Protein AF-A0A3C1BCY4-F1 (afdb_monomer_lite)

Foldseek 3Di:
DDPVVLVVLVVLCPPQLDFPAEDADVQVVLVVVDVVVDDVCNVVAKDKDQPFAKDKAADDQDDDPDDGPCVVCVDVRIDIWHTKMKIKHFFWKFAFLQGWIAHSSRHTYCQQGDDDDPVVVVVVCVVVSNQSPDSDAAEDPFEEEELRHVVCQDPVCVLQWRVLQLVNCVVVVVRQQAHEHEQNHDPVSVVCVVLSVQDPRRYDYGHGGHMYTYRMYMYIGTQGDVSHGDPSSVVVSCVSVVVVVVVVPPPDPPDD

pLDDT: mean 85.07, std 14.32, range [38.94, 98.69]

Sequence (256 aa):
MGLKSKVIYWLRQFPFIYPKKIISSCEDWITHVGSRKGKYYGQRGPWFKTVFPEGFLNNDAPKTLGVPNEKAFYNYRSYPTDKATLFYLQNSYLLGHKGLVLTTNHEVFQEFSHHFNIDSLKKFLIKKPFYIFTKNAKKVSGIGAVLISPESHNYYHWLNDVLPRIKLYEEVFDQIDHFCIASNVPAKFLAVLKDFGIPNEKIFLVRDNEKLHFDHLYAASLPGSEGRSPNWAVVFIRQKFIKRIRCFTTFKKVIL

Structure (mmCIF, N/CA/C/O backbone):
data_AF-A0A3C1BCY4-F1
#
_entry.id   AF-A0A3C1BCY4-F1
#
loop_
_atom_site.group_PDB
_atom_site.id
_atom_site.type_symbol
_atom_site.label_atom_id
_atom_site.label_alt_id
_atom_site.label_comp_id
_atom_site.label_asym_id
_atom_site.label_entity_id
_atom_site.label_seq_id
_atom_site.pdbx_PDB_ins_code
_atom_site.Cartn_x
_atom_site.Cartn_y
_atom_site.Cartn_z
_atom_site.occupancy
_atom_site.B_iso_or_equiv
_atom_site.auth_seq_id
_atom_site.auth_comp_id
_atom_site.auth_asym_id
_atom_site.auth_atom_id
_atom_site.pdbx_PDB_model_num
ATOM 1 N N . MET A 1 1 ? -21.762 -2.943 17.010 1.00 53.22 1 MET A N 1
ATOM 2 C CA . MET A 1 1 ? -21.208 -1.732 17.670 1.00 53.22 1 MET A CA 1
ATOM 3 C C . MET A 1 1 ? -22.250 -1.166 18.623 1.00 53.22 1 MET A C 1
ATOM 5 O O . MET A 1 1 ? -23.335 -0.832 18.160 1.00 53.22 1 MET A O 1
ATOM 9 N N . GLY A 1 2 ? -21.944 -1.073 19.922 1.00 65.00 2 GLY A N 1
ATOM 10 C CA . GLY A 1 2 ? -22.846 -0.488 20.927 1.00 65.00 2 GLY A CA 1
ATOM 11 C C . GLY A 1 2 ? -22.975 1.037 20.807 1.00 65.00 2 GLY A C 1
ATOM 12 O O . GLY A 1 2 ? -22.103 1.694 20.232 1.00 65.00 2 GLY A O 1
ATOM 13 N N . LEU A 1 3 ? -24.044 1.610 21.366 1.00 59.69 3 LEU A N 1
ATOM 14 C CA . LEU A 1 3 ? -24.403 3.031 21.237 1.00 59.69 3 LEU A CA 1
ATOM 15 C C . LEU A 1 3 ? -23.260 3.985 21.654 1.00 59.69 3 LEU A C 1
ATOM 17 O O . LEU A 1 3 ? -22.932 4.907 20.911 1.00 59.69 3 LEU A O 1
ATOM 21 N N . LYS A 1 4 ? -22.553 3.686 22.758 1.00 56.97 4 LYS A N 1
ATOM 22 C CA . LYS A 1 4 ? -21.359 4.439 23.205 1.00 56.97 4 LYS A CA 1
ATOM 23 C C . LYS A 1 4 ? -20.237 4.476 22.159 1.00 56.97 4 LYS A C 1
ATOM 25 O O . LYS A 1 4 ? -19.644 5.525 21.933 1.00 56.97 4 LYS A O 1
ATOM 30 N N . SER A 1 5 ? -19.963 3.355 21.485 1.00 58.97 5 SER A N 1
ATOM 31 C CA . SER A 1 5 ? -18.907 3.288 20.459 1.00 58.97 5 SER A CA 1
ATOM 32 C C . SER A 1 5 ? -19.243 4.121 19.220 1.00 58.97 5 SER A C 1
ATOM 34 O O . SER A 1 5 ? -18.352 4.729 18.630 1.00 58.97 5 SER A O 1
ATOM 36 N N . LYS A 1 6 ? -20.535 4.212 18.865 1.00 59.19 6 LYS A N 1
ATOM 37 C CA . LYS A 1 6 ? -21.007 5.073 17.776 1.00 59.19 6 LYS A CA 1
ATOM 38 C C . LYS A 1 6 ? -20.857 6.549 18.145 1.00 59.19 6 LYS A C 1
ATOM 40 O O . LYS A 1 6 ? -20.310 7.300 17.349 1.00 59.19 6 LYS A O 1
ATOM 45 N N . VAL A 1 7 ? -21.265 6.953 19.350 1.00 62.00 7 VAL A N 1
ATOM 46 C CA . VAL A 1 7 ? -21.151 8.350 19.810 1.00 62.00 7 VAL A CA 1
ATOM 47 C C . VAL A 1 7 ? -19.689 8.809 19.867 1.00 62.00 7 VAL A C 1
ATOM 49 O O . VAL A 1 7 ? -19.379 9.888 19.376 1.00 62.00 7 VAL A O 1
ATOM 52 N N . ILE A 1 8 ? -18.765 7.979 20.366 1.00 62.03 8 ILE A N 1
ATOM 53 C CA . ILE A 1 8 ? -17.326 8.310 20.381 1.00 62.03 8 ILE A CA 1
ATOM 54 C C . ILE A 1 8 ? -16.757 8.409 18.958 1.00 62.03 8 ILE A C 1
ATOM 56 O O . ILE A 1 8 ? -15.982 9.320 18.675 1.00 62.03 8 ILE A O 1
ATOM 60 N N . TYR A 1 9 ? -17.138 7.506 18.048 1.00 61.53 9 TYR A N 1
ATOM 61 C CA . TYR A 1 9 ? -16.740 7.590 16.637 1.00 61.53 9 TYR A CA 1
ATOM 62 C C . TYR A 1 9 ? -17.214 8.905 15.996 1.00 61.53 9 TYR A C 1
ATOM 64 O O . TYR A 1 9 ? -16.433 9.584 15.333 1.00 61.53 9 TYR A O 1
ATOM 72 N N . TRP A 1 10 ? -18.460 9.301 16.267 1.00 61.69 10 TRP A N 1
ATOM 73 C CA . TRP A 1 10 ? -19.047 10.558 15.805 1.00 61.69 10 TRP A CA 1
ATOM 74 C C . TRP A 1 10 ? -18.360 11.796 16.388 1.00 61.69 10 TRP A C 1
ATOM 76 O O . TRP A 1 10 ? -17.981 12.688 15.635 1.00 61.69 10 TRP A O 1
ATOM 86 N N . LEU A 1 11 ? -18.117 11.828 17.700 1.00 60.00 11 LEU A N 1
ATOM 87 C CA . LEU A 1 11 ? -17.401 12.926 18.360 1.00 60.00 11 LEU A CA 1
ATOM 88 C C . LEU A 1 11 ? -15.940 13.038 17.902 1.00 60.00 11 LEU A C 1
ATOM 90 O O . LEU A 1 11 ? -15.376 14.120 17.920 1.00 60.00 11 LEU A O 1
ATOM 94 N N . ARG A 1 12 ? -15.310 11.950 17.444 1.00 59.00 12 ARG A N 1
ATOM 95 C CA . ARG A 1 12 ? -13.967 12.003 16.833 1.00 59.00 12 ARG A CA 1
ATOM 96 C C . ARG A 1 12 ? -13.970 12.521 15.393 1.00 59.00 12 ARG A C 1
ATOM 98 O O . ARG A 1 12 ? -12.914 12.890 14.886 1.00 59.00 12 ARG A O 1
ATOM 105 N N . GLN A 1 13 ? -15.115 12.486 14.714 1.00 57.66 13 GLN A N 1
ATOM 106 C CA . GLN A 1 13 ? -15.308 13.028 13.363 1.00 57.66 13 GLN A CA 1
ATOM 107 C C . GLN A 1 13 ? -15.731 14.512 13.391 1.00 57.66 13 GLN A C 1
ATOM 109 O O . GLN A 1 13 ? -15.699 15.168 12.359 1.00 57.66 13 GLN A O 1
ATOM 114 N N . PHE A 1 14 ? -16.123 15.060 14.548 1.00 50.56 14 PHE A N 1
ATOM 115 C CA . PHE A 1 14 ? -16.642 16.425 14.686 1.00 50.56 14 PHE A CA 1
ATOM 116 C C . PHE A 1 14 ? -15.782 17.227 15.681 1.00 50.56 14 PHE A C 1
ATOM 118 O O . PHE A 1 14 ? -15.529 16.727 16.773 1.00 50.56 14 PHE A O 1
ATOM 125 N N . PRO A 1 15 ? -15.295 18.439 15.353 1.00 52.22 15 PRO A N 1
ATOM 126 C CA . PRO A 1 15 ? -15.567 19.244 14.157 1.00 52.22 15 PRO A CA 1
ATOM 127 C C . PRO A 1 15 ? -14.664 18.901 12.952 1.00 52.22 15 PRO A C 1
ATOM 129 O O . PRO A 1 15 ? -14.529 19.693 12.021 1.00 52.22 15 PRO A O 1
ATOM 132 N N . PHE A 1 16 ? -14.001 17.744 12.962 1.00 56.03 16 PHE A N 1
ATOM 133 C CA . PHE A 1 16 ? -12.939 17.405 12.015 1.00 56.03 16 PHE A CA 1
ATOM 134 C C . PHE A 1 16 ? -13.485 16.899 10.676 1.00 56.03 16 PHE A C 1
ATOM 136 O O . PHE A 1 16 ? -13.419 15.716 10.354 1.00 56.03 16 PHE A O 1
ATOM 143 N N . ILE A 1 17 ? -13.989 17.838 9.873 1.00 65.62 17 ILE A N 1
ATOM 144 C CA . ILE A 1 17 ? -14.215 17.630 8.440 1.00 65.62 17 ILE A CA 1
ATOM 145 C C . ILE A 1 17 ? -12.886 17.189 7.785 1.00 65.62 17 ILE A C 1
ATOM 147 O O . ILE A 1 17 ? -12.856 16.268 6.982 1.00 65.62 17 ILE A O 1
ATOM 151 N N . TYR A 1 18 ? -11.764 17.770 8.216 1.00 72.06 18 TYR A N 1
ATOM 152 C CA . TYR A 1 18 ? -10.412 17.451 7.754 1.00 72.06 18 TYR A CA 1
ATOM 153 C C . TYR A 1 18 ? -9.754 16.292 8.516 1.00 72.06 18 TYR A C 1
ATOM 155 O O . TYR A 1 18 ? -10.112 16.031 9.668 1.00 72.06 18 TYR A O 1
ATOM 163 N N . PRO A 1 19 ? -8.738 15.621 7.929 1.00 79.75 19 PRO A N 1
ATOM 164 C CA . PRO A 1 19 ? -7.920 14.676 8.686 1.00 79.75 19 PRO A CA 1
ATOM 165 C C . PRO A 1 19 ? -7.307 15.374 9.897 1.00 79.75 19 PRO A C 1
ATOM 167 O O . PRO A 1 19 ? -6.834 16.506 9.800 1.00 79.75 19 PRO A O 1
ATOM 170 N N . LYS A 1 20 ? -7.242 14.673 11.030 1.00 84.38 20 LYS A N 1
ATOM 171 C CA . LYS A 1 20 ? -6.599 15.204 12.239 1.00 84.38 20 LYS A CA 1
ATOM 172 C C . LYS A 1 20 ? -5.123 15.527 11.988 1.00 84.38 20 LYS A C 1
ATOM 174 O O . LYS A 1 20 ? -4.593 16.501 12.515 1.00 84.38 20 LYS A O 1
ATOM 179 N N . LYS A 1 21 ? -4.456 14.674 11.209 1.00 88.19 21 LYS A N 1
ATOM 180 C CA . LYS A 1 21 ? -3.053 14.803 10.811 1.00 88.19 21 LYS A CA 1
ATOM 181 C C . LYS A 1 21 ? -2.796 13.967 9.558 1.00 88.19 21 LYS A C 1
ATOM 183 O O . LYS A 1 21 ? -3.424 12.927 9.373 1.00 88.19 21 LYS A O 1
ATOM 188 N N . ILE A 1 22 ? -1.847 14.397 8.732 1.00 89.12 22 ILE A N 1
ATOM 189 C CA . ILE A 1 22 ? -1.255 13.555 7.687 1.00 89.12 22 ILE A CA 1
ATOM 190 C C . ILE A 1 22 ? 0.060 12.991 8.225 1.00 89.12 22 ILE A C 1
ATOM 192 O O . ILE A 1 22 ? 0.909 13.736 8.719 1.00 89.12 22 ILE A O 1
ATOM 196 N N . ILE A 1 23 ? 0.190 11.672 8.172 1.00 91.75 23 ILE A N 1
ATOM 197 C CA . ILE A 1 23 ? 1.370 10.917 8.576 1.00 91.75 23 ILE A CA 1
ATOM 198 C C . ILE A 1 23 ? 2.211 10.688 7.319 1.00 91.75 23 ILE A C 1
ATOM 200 O O . ILE A 1 23 ? 1.757 10.031 6.382 1.00 91.75 23 ILE A O 1
ATOM 204 N N . SER A 1 24 ? 3.416 11.256 7.302 1.00 88.94 24 SER A N 1
ATOM 205 C CA . SER A 1 24 ? 4.350 11.171 6.174 1.00 88.94 24 SER A CA 1
ATOM 206 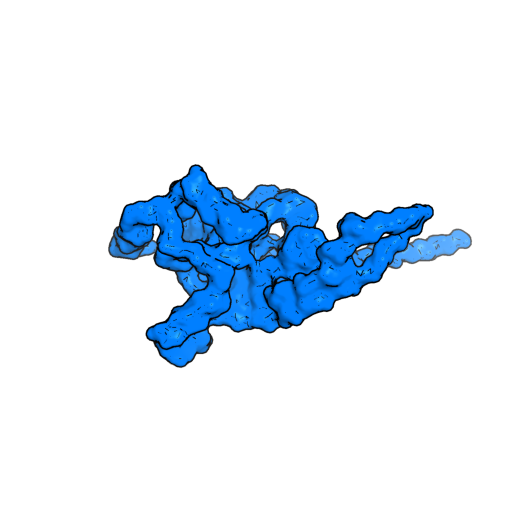C C . SER A 1 24 ? 5.106 9.845 6.115 1.00 88.94 24 SER A C 1
ATOM 208 O O . SER A 1 24 ? 5.381 9.373 5.023 1.00 88.94 24 SER A O 1
ATOM 210 N N . SER A 1 25 ? 5.418 9.261 7.274 1.00 92.19 25 SER A N 1
ATOM 211 C CA . SER A 1 25 ? 6.142 7.995 7.419 1.00 92.19 25 SER A CA 1
ATOM 212 C C . SER A 1 25 ? 5.357 7.093 8.361 1.00 92.19 25 SER A C 1
ATOM 214 O O . SER A 1 25 ? 5.116 7.450 9.523 1.00 92.19 25 SER A O 1
ATOM 216 N N . CYS A 1 26 ? 4.903 5.943 7.860 1.00 94.81 26 CYS A N 1
ATOM 217 C CA . CYS A 1 26 ? 4.207 4.985 8.715 1.00 94.81 26 CYS A CA 1
ATOM 218 C C . CYS A 1 26 ? 5.164 4.385 9.753 1.00 94.81 26 CYS A C 1
ATOM 220 O O . CYS A 1 26 ? 4.773 4.145 10.895 1.00 94.81 26 CYS A O 1
ATOM 222 N N . GLU A 1 27 ? 6.422 4.190 9.375 1.00 94.81 27 GLU A N 1
ATOM 223 C CA . GLU A 1 27 ? 7.490 3.695 10.240 1.00 94.81 27 GLU A CA 1
ATOM 224 C C . GLU A 1 27 ? 7.737 4.608 11.448 1.00 94.81 27 GLU A C 1
ATOM 226 O O . GLU A 1 27 ? 7.750 4.136 12.591 1.00 94.81 27 GLU A O 1
ATOM 231 N N . ASP A 1 28 ? 7.827 5.922 11.223 1.00 94.62 28 ASP A N 1
ATOM 232 C CA . ASP A 1 28 ? 8.014 6.903 12.298 1.00 94.62 28 ASP A CA 1
ATOM 233 C C . ASP A 1 28 ? 6.812 6.902 13.243 1.00 94.62 28 ASP A C 1
ATOM 235 O O . ASP A 1 28 ? 6.957 6.984 14.465 1.00 94.62 28 ASP A O 1
ATOM 239 N N . TRP A 1 29 ? 5.601 6.778 12.687 1.00 94.94 29 TRP A N 1
ATOM 240 C CA . TRP A 1 29 ? 4.383 6.687 13.484 1.00 94.94 29 TRP A CA 1
ATOM 241 C C . TRP A 1 29 ? 4.364 5.422 14.346 1.00 94.94 29 TRP A C 1
ATOM 243 O O . TRP A 1 29 ? 4.064 5.516 15.537 1.00 94.94 29 TRP A O 1
ATOM 253 N N . ILE A 1 30 ? 4.726 4.260 13.792 1.00 94.81 30 ILE A N 1
ATOM 254 C CA . ILE A 1 30 ? 4.808 3.001 14.549 1.00 94.81 30 ILE A CA 1
ATOM 255 C C . ILE A 1 30 ? 5.834 3.133 15.678 1.00 94.81 30 ILE A C 1
ATOM 257 O O . ILE A 1 30 ? 5.518 2.832 16.832 1.00 94.81 30 ILE A O 1
ATOM 261 N N . THR A 1 31 ? 7.022 3.655 15.372 1.00 92.81 31 THR A N 1
ATOM 262 C CA . THR A 1 31 ? 8.106 3.863 16.343 1.00 92.81 31 THR A CA 1
ATOM 263 C C . THR A 1 31 ? 7.674 4.796 17.477 1.00 92.81 31 THR A C 1
ATOM 265 O O . THR A 1 31 ? 7.854 4.482 18.656 1.00 92.81 31 THR A O 1
ATOM 268 N N . HIS A 1 32 ? 7.018 5.913 17.145 1.00 91.12 32 HIS A N 1
ATOM 269 C CA . HIS A 1 32 ? 6.519 6.889 18.119 1.00 91.12 32 HIS A CA 1
ATOM 270 C C . HIS A 1 32 ? 5.377 6.353 18.991 1.00 91.12 32 HIS A C 1
ATOM 272 O O . HIS A 1 32 ? 5.290 6.652 20.183 1.00 91.12 32 HIS A O 1
ATOM 278 N N . VAL A 1 33 ? 4.470 5.555 18.424 1.00 88.12 33 VAL A N 1
ATOM 279 C CA . VAL A 1 33 ? 3.403 4.916 19.208 1.00 88.12 33 VAL A CA 1
ATOM 280 C C . VAL A 1 33 ? 3.983 3.833 20.122 1.00 88.12 33 VAL A C 1
ATOM 282 O O . VAL A 1 33 ? 3.559 3.725 21.276 1.00 88.12 33 VAL A O 1
ATOM 285 N N . GLY A 1 34 ? 4.959 3.064 19.634 1.00 86.69 34 GLY A N 1
ATOM 286 C CA . GLY A 1 34 ? 5.670 2.044 20.403 1.00 86.69 34 GLY A CA 1
ATOM 287 C C . GLY A 1 34 ? 6.408 2.626 21.608 1.00 86.69 34 GLY A C 1
ATOM 288 O O . GLY A 1 34 ? 6.236 2.131 22.723 1.00 86.69 34 GLY A O 1
ATOM 289 N N . SER A 1 35 ? 7.145 3.726 21.421 1.00 86.38 35 SER A N 1
ATOM 290 C CA . SER A 1 35 ? 7.889 4.383 22.506 1.00 86.38 35 SER A CA 1
ATOM 291 C C . SER A 1 35 ? 6.977 4.899 23.626 1.00 86.38 35 SER A C 1
ATOM 293 O O . SER A 1 35 ? 7.328 4.804 24.800 1.00 86.38 35 SER A O 1
ATOM 295 N N . ARG A 1 36 ? 5.765 5.365 23.293 1.00 85.19 36 ARG A N 1
ATOM 296 C CA . ARG A 1 36 ? 4.780 5.854 24.275 1.00 85.19 36 ARG A CA 1
ATOM 297 C C . ARG A 1 36 ? 4.074 4.761 25.070 1.00 85.19 36 ARG A C 1
ATOM 299 O O . ARG A 1 36 ? 3.637 5.021 26.186 1.00 85.19 36 ARG A O 1
ATOM 306 N N . LYS A 1 37 ? 3.886 3.574 24.489 1.00 83.81 37 LYS A N 1
ATOM 307 C CA . LYS A 1 37 ? 3.095 2.484 25.092 1.00 83.81 37 LYS A CA 1
ATOM 308 C C . LYS A 1 37 ? 3.943 1.371 25.714 1.00 83.81 37 LYS A C 1
ATOM 310 O O . LYS A 1 37 ? 3.391 0.438 26.294 1.00 83.81 37 LYS A O 1
ATOM 315 N N . GLY A 1 38 ? 5.267 1.485 25.626 1.00 79.25 38 GLY A N 1
ATOM 316 C CA . GLY A 1 38 ? 6.219 0.581 26.261 1.00 79.25 38 GLY A CA 1
ATOM 317 C C . GLY A 1 38 ? 6.555 -0.667 25.437 1.00 79.25 38 GLY A C 1
ATOM 318 O O . GLY A 1 38 ? 5.927 -0.986 24.427 1.00 79.25 38 GLY A O 1
ATOM 319 N N . LYS A 1 39 ? 7.572 -1.401 25.905 1.00 70.56 39 LYS A N 1
ATOM 320 C CA . LYS A 1 39 ? 8.243 -2.500 25.184 1.00 70.56 39 LYS A CA 1
ATOM 321 C C . LYS A 1 39 ? 7.297 -3.603 24.686 1.00 70.56 39 LYS A C 1
ATOM 323 O O . LYS A 1 39 ? 7.442 -4.072 23.562 1.00 70.56 39 LYS A O 1
ATOM 328 N N . TYR A 1 40 ? 6.306 -3.989 25.491 1.00 71.56 40 TYR A N 1
ATOM 329 C CA . TYR A 1 40 ? 5.361 -5.059 25.140 1.00 71.56 40 TYR A CA 1
ATOM 330 C C . TYR A 1 40 ? 4.357 -4.653 24.059 1.00 71.56 40 TYR A C 1
ATOM 3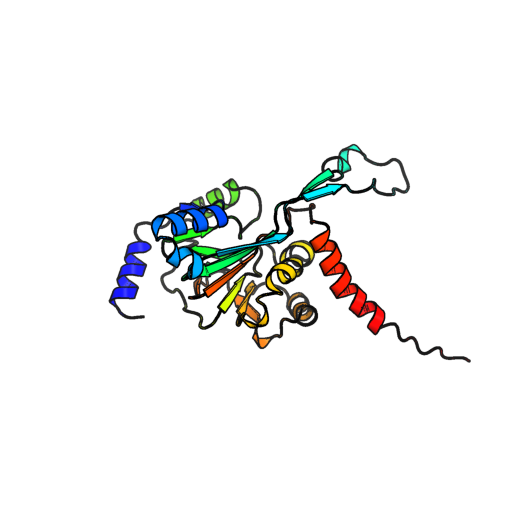32 O O . TYR A 1 40 ? 3.910 -5.499 23.284 1.00 71.56 40 TYR A O 1
ATOM 340 N N . TYR A 1 41 ? 4.031 -3.361 23.962 1.00 76.50 41 TYR A N 1
ATOM 341 C CA . TYR A 1 41 ? 3.193 -2.863 22.877 1.00 76.50 41 TYR A CA 1
ATOM 342 C C . TYR A 1 41 ? 3.928 -2.937 21.535 1.00 76.50 41 TYR A C 1
ATOM 344 O O . TYR A 1 41 ? 3.301 -3.242 20.531 1.00 76.50 41 TYR A O 1
ATOM 352 N N . GLY A 1 42 ? 5.251 -2.748 21.509 1.00 68.12 42 GLY A N 1
ATOM 353 C CA . GLY A 1 42 ? 6.048 -2.904 20.286 1.00 68.12 42 GLY A CA 1
ATOM 354 C C . GLY A 1 42 ? 6.067 -4.333 19.727 1.00 68.12 42 GLY A C 1
ATOM 355 O O . GLY A 1 42 ? 6.218 -4.510 18.527 1.00 68.12 42 GLY A O 1
ATOM 356 N N . GLN A 1 43 ? 5.874 -5.353 20.572 1.00 73.44 43 GLN A N 1
ATOM 357 C CA . GLN A 1 43 ? 5.876 -6.759 20.139 1.00 73.44 43 GLN A CA 1
ATOM 358 C C . GLN A 1 43 ? 4.517 -7.249 19.627 1.00 73.44 43 GLN A C 1
ATOM 360 O O . GLN A 1 43 ? 4.460 -8.165 18.815 1.00 73.44 43 GLN A O 1
ATOM 365 N N . ARG A 1 44 ? 3.417 -6.684 20.139 1.00 83.75 44 ARG A N 1
ATOM 366 C CA . ARG A 1 44 ? 2.044 -7.120 19.811 1.00 83.75 44 ARG A CA 1
ATOM 367 C C . ARG A 1 44 ? 1.249 -6.095 19.014 1.00 83.75 44 ARG A C 1
ATOM 369 O O . ARG A 1 44 ? 0.145 -6.400 18.573 1.00 83.75 44 ARG A O 1
ATOM 376 N N . GLY A 1 45 ? 1.752 -4.872 18.923 1.00 90.19 45 GLY A N 1
ATOM 377 C CA . GLY A 1 45 ? 1.108 -3.750 18.267 1.00 90.19 45 GLY A CA 1
ATOM 378 C C . GLY A 1 45 ? 1.414 -3.693 16.772 1.00 90.19 45 GLY A C 1
ATOM 379 O O . GLY A 1 45 ? 1.831 -4.685 16.173 1.00 90.19 45 GLY A O 1
ATOM 380 N N . PRO A 1 46 ? 1.205 -2.519 16.160 1.00 95.06 46 PRO A N 1
ATOM 381 C CA . PRO A 1 46 ? 1.672 -2.252 14.812 1.00 95.06 46 PRO A CA 1
ATOM 382 C C . PRO A 1 46 ? 3.181 -2.479 14.688 1.00 95.06 46 PRO A C 1
ATOM 384 O O . PRO A 1 46 ? 3.935 -2.126 15.595 1.00 95.06 46 PRO A O 1
ATOM 387 N N . TRP A 1 47 ? 3.614 -3.025 13.559 1.00 95.69 47 TRP A N 1
ATOM 388 C CA . TRP A 1 47 ? 5.022 -3.261 13.249 1.00 95.69 47 TRP A CA 1
ATOM 389 C C . TRP A 1 47 ? 5.274 -3.052 11.758 1.00 95.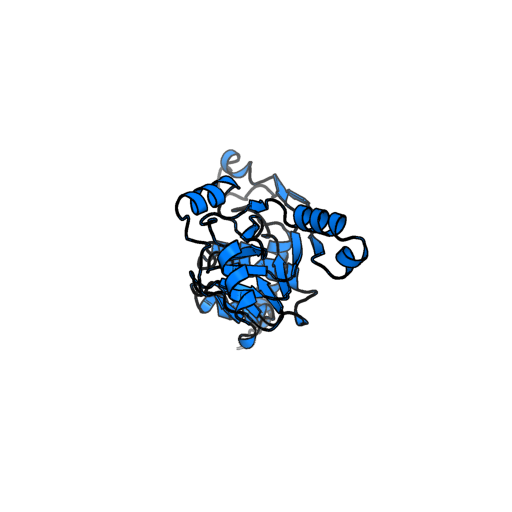69 47 TRP A C 1
ATOM 391 O O . TRP A 1 47 ? 4.341 -2.988 10.957 1.00 95.69 47 TRP A O 1
ATOM 401 N N . PHE A 1 48 ? 6.541 -2.927 11.385 1.00 96.50 48 PHE A N 1
ATOM 402 C CA . PHE A 1 48 ? 6.964 -2.859 9.993 1.00 96.50 48 PHE A CA 1
ATOM 403 C C . PHE A 1 48 ? 8.177 -3.763 9.772 1.00 96.50 48 PHE A C 1
ATOM 405 O O . PHE A 1 48 ? 8.938 -4.035 10.701 1.00 96.50 48 PHE A O 1
ATOM 412 N N . LYS A 1 49 ? 8.334 -4.253 8.545 1.00 96.56 49 LYS A N 1
ATOM 413 C CA . LYS A 1 49 ? 9.472 -5.055 8.108 1.00 96.56 49 LYS A CA 1
ATOM 414 C C . LYS A 1 49 ? 9.920 -4.577 6.737 1.00 96.56 49 LYS A C 1
ATOM 416 O O . LYS A 1 49 ? 9.164 -4.656 5.770 1.00 96.56 49 LYS A O 1
ATOM 421 N N . THR A 1 50 ? 11.165 -4.129 6.651 1.00 97.00 50 THR A N 1
ATOM 422 C CA . THR A 1 50 ? 11.819 -3.871 5.369 1.00 97.00 50 THR A CA 1
ATOM 423 C C . THR A 1 50 ? 12.040 -5.203 4.657 1.00 97.00 50 THR A C 1
ATOM 425 O O . THR A 1 50 ? 12.758 -6.066 5.159 1.00 97.00 50 THR A O 1
ATOM 428 N N . VAL A 1 51 ? 11.394 -5.383 3.507 1.00 97.06 51 VAL A N 1
ATOM 429 C CA . VAL A 1 51 ? 11.513 -6.585 2.667 1.00 97.06 51 VAL A CA 1
ATOM 430 C C . VAL A 1 51 ? 12.659 -6.417 1.677 1.00 97.06 51 VAL A C 1
ATOM 432 O O . VAL A 1 51 ? 13.453 -7.335 1.486 1.00 97.06 51 VAL A O 1
ATOM 435 N N . PHE A 1 52 ? 12.774 -5.226 1.085 1.00 96.25 52 PHE A N 1
ATOM 436 C CA . PHE A 1 52 ? 13.918 -4.840 0.265 1.00 96.25 52 PHE A CA 1
ATOM 437 C C . PHE A 1 52 ? 14.509 -3.539 0.812 1.00 96.25 52 PHE A C 1
ATOM 439 O O . PHE A 1 52 ? 13.747 -2.598 1.052 1.00 96.25 52 PHE A O 1
ATOM 446 N N . PRO A 1 53 ? 15.832 -3.472 1.037 1.00 94.94 53 PRO A N 1
ATOM 447 C CA . PRO A 1 53 ? 16.470 -2.248 1.497 1.00 94.94 53 PRO A CA 1
ATOM 448 C C . PRO A 1 53 ? 16.399 -1.161 0.422 1.00 94.94 53 PRO A C 1
ATOM 450 O O . PRO A 1 53 ? 16.095 -1.432 -0.744 1.00 94.94 53 PRO A O 1
ATOM 453 N N . GLU A 1 54 ? 16.705 0.069 0.826 1.00 92.94 54 GLU A N 1
ATOM 454 C CA . GLU A 1 54 ? 17.014 1.126 -0.130 1.00 92.94 54 GLU A CA 1
ATOM 455 C C . GLU A 1 54 ? 18.174 0.703 -1.038 1.00 92.94 54 GLU A C 1
ATOM 457 O O . GLU A 1 54 ? 19.006 -0.142 -0.691 1.00 92.94 54 GLU A O 1
ATOM 462 N N . GLY A 1 55 ? 18.211 1.275 -2.230 1.00 90.81 55 GLY A N 1
ATOM 463 C CA . GLY A 1 55 ? 19.180 0.883 -3.233 1.00 90.81 55 GLY A CA 1
ATOM 464 C C . GLY A 1 55 ? 19.453 1.986 -4.229 1.00 90.81 55 GLY A C 1
ATOM 465 O O . GLY A 1 55 ? 18.951 3.105 -4.132 1.00 90.81 55 GLY A O 1
ATOM 466 N N . PHE A 1 56 ? 20.261 1.640 -5.217 1.00 91.31 56 PHE A N 1
ATOM 467 C CA . PHE A 1 56 ? 20.583 2.521 -6.318 1.00 91.31 56 PHE A CA 1
ATOM 468 C C . PHE A 1 56 ? 20.513 1.719 -7.604 1.00 91.31 56 PHE A C 1
ATOM 470 O O . PHE A 1 56 ? 21.101 0.640 -7.708 1.00 91.31 56 PHE A O 1
ATOM 477 N N . LEU A 1 57 ? 19.760 2.229 -8.569 1.00 89.44 57 LEU A N 1
ATOM 478 C CA . LEU A 1 57 ? 19.584 1.575 -9.850 1.00 89.44 57 LEU A CA 1
ATOM 479 C C . LEU A 1 57 ? 20.378 2.328 -10.904 1.00 89.44 57 LEU A C 1
ATOM 481 O O . LEU A 1 57 ? 20.271 3.549 -10.998 1.00 89.44 57 LEU A O 1
ATOM 485 N N . ASN A 1 58 ? 21.161 1.584 -11.684 1.00 90.31 58 ASN A N 1
ATOM 486 C CA . ASN A 1 58 ? 21.899 2.107 -12.821 1.00 90.31 58 ASN A CA 1
ATOM 487 C C . ASN A 1 58 ? 21.496 1.350 -14.092 1.00 90.31 58 ASN A C 1
ATOM 489 O O . ASN A 1 58 ? 21.771 0.159 -14.220 1.00 90.31 58 ASN A O 1
ATOM 493 N N . ASN A 1 59 ? 20.811 2.037 -14.998 1.00 86.19 59 ASN A N 1
ATOM 494 C CA . ASN A 1 59 ? 20.392 1.534 -16.294 1.00 86.19 59 ASN A CA 1
ATOM 495 C C . ASN A 1 59 ? 21.456 1.824 -17.351 1.00 86.19 59 ASN A C 1
ATOM 497 O O . ASN A 1 59 ? 21.978 2.939 -17.440 1.00 86.19 59 ASN A O 1
ATOM 501 N N . ASP A 1 60 ? 21.681 0.844 -18.223 1.00 84.81 60 ASP A N 1
ATOM 502 C CA . ASP A 1 60 ? 22.471 1.042 -19.431 1.00 84.81 60 ASP A CA 1
ATOM 503 C C . ASP A 1 60 ? 21.847 2.111 -20.339 1.00 84.81 60 ASP A C 1
ATOM 505 O O . ASP A 1 60 ? 20.641 2.386 -20.321 1.00 84.81 60 ASP A O 1
ATOM 509 N N . ALA A 1 61 ? 22.682 2.701 -21.194 1.00 82.31 61 ALA A N 1
ATOM 510 C CA . ALA A 1 61 ? 22.205 3.555 -22.268 1.00 82.31 61 ALA A CA 1
ATOM 511 C C . ALA A 1 61 ? 21.186 2.806 -23.151 1.00 82.31 61 ALA A C 1
ATOM 513 O O . ALA A 1 61 ? 21.428 1.649 -23.512 1.00 82.31 61 ALA A O 1
ATOM 514 N N . PRO A 1 62 ? 20.069 3.449 -23.551 1.00 82.12 62 PRO A N 1
ATOM 515 C CA . PRO A 1 62 ? 19.146 2.823 -24.484 1.00 82.12 62 PRO A CA 1
ATOM 516 C C . PRO A 1 62 ? 19.868 2.535 -25.801 1.00 82.12 62 PRO A C 1
ATOM 518 O O . PRO A 1 62 ? 20.584 3.386 -26.330 1.00 82.12 62 PRO A O 1
ATOM 521 N N . LYS A 1 63 ? 19.660 1.337 -26.348 1.00 84.69 63 LYS A N 1
ATOM 522 C CA . LYS A 1 63 ? 20.145 0.986 -27.686 1.00 84.69 63 LYS A CA 1
ATOM 523 C C . LYS A 1 63 ? 19.229 1.647 -28.715 1.00 84.69 63 LYS A C 1
ATOM 525 O O . LYS A 1 63 ? 18.086 1.225 -28.876 1.00 84.69 63 LYS A O 1
ATOM 530 N N . THR A 1 64 ? 19.701 2.702 -29.372 1.00 83.94 64 THR A N 1
ATOM 531 C CA . THR A 1 64 ? 18.930 3.473 -30.357 1.00 83.94 64 THR A CA 1
ATOM 532 C C . THR A 1 64 ? 19.411 3.187 -31.777 1.00 83.94 64 THR A C 1
ATOM 534 O O . THR A 1 64 ? 20.597 2.974 -32.003 1.00 83.94 64 THR A O 1
ATOM 537 N N . LEU A 1 65 ? 18.493 3.212 -32.752 1.00 84.00 65 LEU A N 1
ATOM 538 C CA . LEU A 1 65 ? 18.828 3.110 -34.184 1.00 84.00 65 LEU A CA 1
ATOM 539 C C . LEU A 1 65 ? 19.466 4.400 -34.748 1.00 84.00 65 LEU A C 1
ATOM 541 O O . LEU A 1 65 ? 19.902 4.415 -35.892 1.00 84.00 65 LEU A O 1
ATOM 545 N N . GLY A 1 66 ? 19.519 5.477 -33.957 1.00 83.31 66 GLY A N 1
ATOM 546 C CA . GLY A 1 66 ? 20.115 6.767 -34.316 1.00 83.31 66 GLY A CA 1
ATOM 547 C C . GLY A 1 66 ? 20.851 7.404 -33.135 1.00 83.31 66 GLY A C 1
ATOM 548 O O . GLY A 1 66 ? 21.164 6.717 -32.161 1.00 83.31 66 GLY A O 1
ATOM 549 N N . VAL A 1 67 ? 21.103 8.716 -33.203 1.00 80.38 67 VAL A N 1
ATOM 550 C CA . VAL A 1 67 ? 21.811 9.453 -32.142 1.00 80.38 67 VAL A CA 1
ATOM 551 C C . VAL A 1 67 ? 21.012 9.387 -30.829 1.00 80.38 67 VAL A C 1
ATOM 553 O O . VAL A 1 67 ? 19.856 9.822 -30.804 1.00 80.38 67 VAL A O 1
ATOM 556 N N . PRO A 1 68 ? 21.587 8.855 -29.735 1.00 80.06 68 PRO A N 1
ATOM 557 C CA . PRO A 1 68 ? 20.902 8.798 -28.450 1.00 80.06 68 PRO A CA 1
ATOM 558 C C . PRO A 1 68 ? 20.550 10.200 -27.937 1.00 80.06 68 PRO A C 1
ATOM 560 O O . PRO A 1 68 ? 21.409 11.077 -27.848 1.00 80.06 68 PRO A O 1
ATOM 563 N N . ASN A 1 69 ? 19.297 10.413 -27.526 1.00 83.31 69 ASN A N 1
ATOM 564 C CA . ASN A 1 69 ? 18.909 11.629 -26.807 1.00 83.31 69 ASN A CA 1
ATOM 565 C C . ASN A 1 69 ? 19.329 11.518 -25.334 1.00 83.31 69 ASN A C 1
ATOM 567 O O . ASN A 1 69 ? 18.509 11.255 -24.457 1.00 83.31 69 ASN A O 1
ATOM 571 N N . GLU A 1 70 ? 20.622 11.689 -25.059 1.00 79.69 70 GLU A N 1
ATOM 572 C CA . GLU A 1 70 ? 21.178 11.504 -23.713 1.00 79.69 70 GLU A CA 1
ATOM 573 C C . GLU A 1 70 ? 20.495 12.379 -22.659 1.00 79.69 70 GLU A C 1
ATOM 575 O O . GLU A 1 70 ? 20.235 11.921 -21.545 1.00 79.69 70 GLU A O 1
ATOM 580 N N . LYS A 1 71 ? 20.123 13.609 -23.032 1.00 82.44 71 LYS A N 1
ATOM 581 C CA . LYS A 1 71 ? 19.438 14.557 -22.144 1.00 82.44 71 LYS A CA 1
ATOM 582 C C . LYS A 1 71 ? 18.080 14.035 -21.676 1.00 82.44 71 LYS A C 1
ATOM 584 O O . LYS A 1 71 ? 17.741 14.214 -20.511 1.00 82.44 71 LYS A O 1
ATOM 589 N N . ALA A 1 72 ? 17.322 13.366 -22.548 1.00 79.94 72 ALA A N 1
ATOM 590 C CA . ALA A 1 72 ? 16.013 12.817 -22.189 1.00 79.94 72 ALA A CA 1
ATOM 591 C C . ALA A 1 72 ? 16.103 11.661 -21.178 1.00 79.94 72 ALA A C 1
ATOM 593 O O . ALA A 1 72 ? 15.181 11.469 -20.387 1.00 79.94 72 ALA A O 1
ATOM 594 N N . PHE A 1 73 ? 17.210 10.911 -21.174 1.00 79.12 73 PHE A N 1
ATOM 595 C CA . PHE A 1 73 ? 17.376 9.725 -20.326 1.00 79.12 73 PHE A CA 1
ATOM 596 C C . PHE A 1 73 ? 18.284 9.943 -19.116 1.00 79.12 73 PHE A C 1
ATOM 598 O O . PHE A 1 73 ? 18.336 9.074 -18.249 1.00 79.12 73 PHE A O 1
ATOM 605 N N . TYR A 1 74 ? 18.965 11.088 -19.015 1.00 80.88 74 TYR A N 1
ATOM 606 C CA . TYR A 1 74 ? 19.937 11.362 -17.954 1.00 80.88 74 TYR A CA 1
ATOM 607 C C . TYR A 1 74 ? 19.367 11.100 -16.548 1.00 80.88 74 TYR A C 1
ATOM 609 O O . TYR A 1 74 ? 19.925 10.319 -15.783 1.00 80.88 74 TYR A O 1
ATOM 617 N N . ASN A 1 75 ? 18.176 11.636 -16.260 1.00 79.44 75 ASN A N 1
ATOM 618 C CA . ASN A 1 75 ? 17.498 11.494 -14.961 1.00 79.44 75 ASN A CA 1
ATOM 619 C C . ASN A 1 75 ? 16.874 10.106 -14.702 1.00 79.44 75 ASN A C 1
ATOM 621 O O . ASN A 1 75 ? 16.282 9.892 -13.640 1.00 79.44 75 ASN A O 1
ATOM 625 N N . TYR A 1 76 ? 16.959 9.191 -15.672 1.00 81.12 76 TYR A N 1
ATOM 626 C CA . TYR A 1 76 ? 16.438 7.820 -15.602 1.00 81.12 76 TYR A CA 1
ATOM 627 C C . TYR A 1 76 ? 17.543 6.762 -15.715 1.00 81.12 76 TYR A C 1
ATOM 629 O O . TYR A 1 76 ? 17.271 5.572 -15.547 1.00 81.12 76 TYR A O 1
ATOM 637 N N . ARG A 1 77 ? 18.789 7.179 -15.980 1.00 83.81 77 ARG A N 1
ATOM 638 C CA . ARG A 1 77 ? 19.944 6.280 -15.986 1.00 83.81 77 ARG A CA 1
ATOM 639 C C . ARG A 1 77 ? 20.311 5.858 -14.580 1.00 83.81 77 ARG A C 1
ATOM 641 O O . ARG A 1 77 ? 20.487 4.675 -14.348 1.00 83.81 77 ARG A O 1
ATOM 648 N N . SER A 1 78 ? 20.370 6.797 -13.646 1.00 87.88 78 SER A N 1
ATOM 649 C CA . SER A 1 78 ? 20.854 6.504 -12.302 1.00 87.88 78 SER A CA 1
ATOM 650 C C . SER A 1 78 ? 19.975 7.192 -11.266 1.00 87.88 78 SER A C 1
ATOM 652 O O . SER A 1 78 ? 19.867 8.418 -11.260 1.00 87.88 78 SER A O 1
ATOM 654 N N . TYR A 1 79 ? 19.301 6.412 -10.423 1.00 89.12 79 TYR A N 1
ATOM 655 C CA . TYR A 1 79 ? 18.399 6.944 -9.401 1.00 89.12 79 TYR A CA 1
ATOM 656 C C . TYR A 1 79 ? 18.364 6.057 -8.149 1.00 89.12 79 TYR A C 1
ATOM 658 O O . TYR A 1 79 ? 18.489 4.832 -8.255 1.00 89.12 79 TYR A O 1
ATOM 666 N N . PRO A 1 80 ? 18.181 6.656 -6.956 1.00 90.81 80 PRO A N 1
ATOM 667 C CA . PRO A 1 80 ? 17.946 5.893 -5.742 1.00 90.81 80 PRO A CA 1
ATOM 668 C C . PRO A 1 80 ? 16.573 5.217 -5.798 1.00 90.81 80 PRO A C 1
ATOM 670 O O . PRO A 1 80 ? 15.618 5.755 -6.363 1.00 90.81 80 PRO A O 1
ATOM 673 N N . THR A 1 81 ? 16.477 4.039 -5.198 1.00 90.31 81 THR A N 1
ATOM 674 C CA . THR A 1 81 ? 15.217 3.329 -4.980 1.00 90.31 81 THR A CA 1
ATOM 675 C C . THR A 1 81 ? 14.927 3.292 -3.492 1.00 90.31 81 THR A C 1
ATOM 677 O O . THR A 1 81 ? 15.791 2.877 -2.717 1.00 90.31 81 THR A O 1
ATOM 680 N N . ASP A 1 82 ? 13.716 3.681 -3.106 1.00 88.94 82 ASP A N 1
ATOM 681 C CA . ASP A 1 82 ? 13.291 3.647 -1.710 1.00 88.94 82 ASP A CA 1
ATOM 682 C C . ASP A 1 82 ? 13.217 2.208 -1.184 1.00 88.94 82 ASP A C 1
ATOM 684 O O . ASP A 1 82 ? 13.045 1.244 -1.940 1.00 88.94 82 ASP A O 1
ATOM 688 N N . LYS A 1 83 ? 13.327 2.064 0.139 1.00 93.12 83 LYS A N 1
ATOM 689 C CA . LYS A 1 83 ? 13.075 0.787 0.808 1.00 93.12 83 LYS A CA 1
ATOM 690 C C . LYS A 1 83 ? 11.646 0.308 0.538 1.00 93.12 83 LYS A C 1
ATOM 692 O O . LYS A 1 83 ? 10.697 1.091 0.558 1.00 93.12 83 LYS A O 1
ATOM 697 N N . ALA A 1 84 ? 11.490 -0.995 0.332 1.00 94.75 84 ALA A N 1
ATOM 698 C CA . ALA A 1 84 ? 10.186 -1.623 0.195 1.00 94.75 84 ALA A CA 1
ATOM 699 C C . ALA A 1 84 ? 9.799 -2.297 1.512 1.00 94.75 84 ALA A C 1
ATOM 701 O O . ALA A 1 84 ? 10.447 -3.257 1.943 1.00 94.75 84 ALA A O 1
ATOM 702 N N . THR A 1 85 ? 8.738 -1.804 2.140 1.00 96.56 85 THR A N 1
ATOM 703 C CA . THR A 1 85 ? 8.384 -2.144 3.519 1.00 96.56 85 THR A CA 1
ATOM 704 C C . THR A 1 85 ? 6.971 -2.704 3.590 1.00 96.56 85 THR A C 1
ATOM 706 O O . THR A 1 85 ? 6.033 -2.170 2.993 1.00 96.56 85 THR A O 1
ATOM 709 N N . LEU A 1 86 ? 6.819 -3.788 4.347 1.00 97.75 86 LEU A N 1
ATOM 710 C CA . LEU A 1 86 ? 5.531 -4.317 4.770 1.00 97.75 86 LEU A CA 1
ATOM 711 C C . LEU A 1 86 ? 5.185 -3.740 6.143 1.00 97.75 86 LEU A C 1
ATOM 713 O O . LEU A 1 86 ? 5.986 -3.813 7.072 1.00 97.75 86 LEU A O 1
ATOM 717 N N . PHE A 1 87 ? 3.973 -3.223 6.284 1.00 97.75 87 PHE A N 1
ATOM 718 C CA . PHE A 1 87 ? 3.432 -2.682 7.521 1.00 97.75 87 PHE A CA 1
ATOM 719 C C . PHE A 1 87 ? 2.260 -3.529 7.988 1.00 97.75 87 PHE A C 1
ATOM 721 O O . PHE A 1 87 ? 1.396 -3.907 7.198 1.00 97.75 87 PHE A O 1
ATOM 728 N N . TYR A 1 88 ? 2.201 -3.763 9.289 1.00 97.88 88 TYR A N 1
ATOM 729 C CA . TYR A 1 88 ? 1.059 -4.339 9.972 1.00 97.88 88 TYR A CA 1
ATOM 730 C C . TYR A 1 88 ? 0.444 -3.285 10.881 1.00 97.88 88 TYR A C 1
ATOM 732 O O . TYR A 1 88 ? 1.095 -2.752 11.780 1.00 97.88 88 TYR A O 1
ATOM 740 N N . LEU A 1 89 ? -0.826 -2.985 10.641 1.00 97.19 89 LEU A N 1
ATOM 741 C CA . LEU A 1 89 ? -1.587 -1.973 11.350 1.00 97.19 89 LEU A CA 1
ATOM 742 C C . LEU A 1 89 ? -2.759 -2.621 12.080 1.00 97.19 89 LEU A C 1
ATOM 744 O O . LEU A 1 89 ? -3.395 -3.553 11.590 1.00 97.19 89 LEU A O 1
ATOM 748 N N . GLN A 1 90 ? -3.069 -2.091 13.260 1.00 95.56 90 GLN A N 1
ATOM 749 C CA . GLN A 1 90 ? -4.199 -2.537 14.069 1.00 95.56 90 GLN A CA 1
ATOM 750 C C . GLN A 1 90 ? -5.264 -1.456 14.139 1.00 95.56 90 GLN A C 1
ATOM 752 O O . GLN A 1 90 ? -4.932 -0.272 14.227 1.00 95.56 90 GLN A O 1
ATOM 757 N N . ASN A 1 91 ? -6.534 -1.866 14.158 1.00 94.94 91 ASN A N 1
ATOM 758 C CA . ASN A 1 91 ? -7.697 -0.979 14.252 1.00 94.94 91 ASN A CA 1
ATOM 759 C C . ASN A 1 91 ? -7.569 0.214 13.289 1.00 94.94 91 ASN A C 1
ATOM 761 O O . ASN A 1 91 ? -7.429 1.370 13.702 1.00 94.94 91 ASN A O 1
ATOM 765 N N . SER A 1 92 ? -7.512 -0.095 11.998 1.00 95.69 92 SER A N 1
ATOM 766 C CA . SER A 1 92 ? -7.261 0.873 10.932 1.00 95.69 92 SER A CA 1
ATOM 767 C C . SER A 1 92 ? -8.400 0.873 9.926 1.00 95.69 92 SER A C 1
ATOM 769 O O . SER A 1 92 ? -9.141 -0.102 9.784 1.00 95.69 92 SER A O 1
ATOM 771 N N . TYR A 1 93 ? -8.564 2.001 9.246 1.00 95.75 93 TYR A N 1
ATOM 772 C CA . TYR A 1 93 ? -9.548 2.155 8.191 1.00 95.75 93 TYR A CA 1
ATOM 773 C C . TYR A 1 93 ? -8.883 2.111 6.822 1.00 95.75 93 TYR A C 1
ATOM 775 O O . TYR A 1 93 ? -7.850 2.744 6.624 1.00 95.75 93 TYR A O 1
ATOM 783 N N . LEU A 1 94 ? -9.526 1.435 5.876 1.00 95.38 94 LEU A N 1
ATOM 784 C CA . LEU A 1 94 ? -9.278 1.574 4.445 1.00 95.38 94 LEU A CA 1
ATOM 785 C C . LEU A 1 94 ? -10.453 2.335 3.832 1.00 95.38 94 LEU A C 1
ATOM 787 O O . LEU A 1 94 ? -11.609 1.974 4.058 1.00 95.38 94 LEU A O 1
ATOM 791 N N . LEU A 1 95 ? -10.168 3.395 3.088 1.00 92.44 95 LEU A N 1
ATOM 792 C CA . LEU A 1 95 ? -11.174 4.275 2.516 1.00 92.44 95 LEU A CA 1
ATOM 793 C C . LEU A 1 95 ? -11.004 4.395 1.003 1.00 92.44 95 LEU A C 1
ATOM 795 O O . LEU A 1 95 ? -9.978 4.864 0.501 1.00 92.44 95 LEU A O 1
ATOM 799 N N . GLY A 1 96 ? -12.088 4.062 0.312 1.00 89.38 96 GLY A N 1
ATOM 800 C CA . GLY A 1 96 ? -12.280 4.339 -1.096 1.00 89.38 96 GLY A CA 1
ATOM 801 C C . GLY A 1 96 ? -11.401 3.530 -2.039 1.00 89.38 96 GLY A C 1
ATOM 802 O O . GLY A 1 96 ? -10.454 2.843 -1.656 1.00 89.38 96 GLY A O 1
ATOM 803 N N . HIS A 1 97 ? -11.681 3.674 -3.332 1.00 86.25 97 HIS A N 1
ATOM 804 C CA . HIS A 1 97 ? -10.882 3.052 -4.387 1.00 86.25 97 HIS A CA 1
ATOM 805 C C . HIS A 1 97 ? -9.515 3.737 -4.574 1.00 86.25 97 HIS A C 1
ATOM 807 O O . HIS A 1 97 ? -8.688 3.246 -5.334 1.00 86.25 97 HIS A O 1
ATOM 813 N N . LYS A 1 98 ? -9.274 4.875 -3.904 1.00 85.00 98 LYS A N 1
ATOM 814 C CA . LYS A 1 98 ? -7.961 5.538 -3.837 1.00 85.00 98 LYS A CA 1
ATOM 815 C C . LYS A 1 98 ? -7.023 4.905 -2.806 1.00 85.00 98 LYS A C 1
ATOM 817 O O . LYS A 1 98 ? -5.842 5.234 -2.803 1.00 85.00 98 LYS A O 1
ATOM 822 N N . GLY A 1 99 ? -7.538 4.014 -1.954 1.00 89.31 99 GLY A N 1
ATOM 823 C CA . GLY A 1 99 ? -6.725 3.247 -1.015 1.00 89.31 99 GLY A CA 1
ATOM 824 C C . GLY A 1 99 ? -6.193 4.072 0.151 1.00 89.31 99 GLY A C 1
ATOM 825 O O . GLY A 1 99 ? -5.090 3.805 0.618 1.00 89.31 99 GLY A O 1
ATOM 826 N N . LEU A 1 100 ? -6.946 5.077 0.617 1.00 92.06 100 LEU A N 1
ATOM 827 C CA . LEU A 1 100 ? -6.530 5.865 1.777 1.00 92.06 100 LEU A CA 1
ATOM 828 C C . LEU A 1 100 ? -6.546 4.981 3.022 1.00 92.06 100 LEU A C 1
ATOM 830 O O . LEU A 1 100 ? -7.584 4.417 3.368 1.00 92.06 100 LEU A O 1
ATOM 834 N N . VAL A 1 101 ? -5.418 4.898 3.721 1.00 94.62 101 VAL A N 1
ATOM 835 C CA . VAL A 1 101 ? -5.327 4.190 5.003 1.00 94.62 101 VAL A CA 1
ATOM 836 C C . VAL A 1 101 ? -5.341 5.212 6.131 1.00 94.62 101 VAL A C 1
ATOM 838 O O . VAL A 1 101 ? -4.620 6.211 6.088 1.00 94.62 101 VAL A O 1
ATOM 841 N N . LEU A 1 102 ? -6.174 4.981 7.145 1.00 93.88 102 LEU A N 1
ATOM 842 C CA . LEU A 1 102 ? -6.345 5.898 8.267 1.00 93.88 102 LEU A CA 1
ATOM 843 C C . LEU A 1 102 ? -6.263 5.187 9.614 1.00 93.88 102 LEU A C 1
ATOM 845 O O . LEU A 1 102 ? -6.731 4.061 9.773 1.00 93.88 102 LEU A O 1
ATOM 849 N N . THR A 1 103 ? -5.775 5.898 10.626 1.00 93.38 103 THR A N 1
ATOM 850 C CA . THR A 1 103 ? -5.879 5.463 12.023 1.00 93.38 103 THR A CA 1
ATOM 851 C C . THR A 1 103 ? -7.304 5.653 12.561 1.00 93.38 103 THR A C 1
ATOM 853 O O . THR A 1 103 ? -8.117 6.414 12.020 1.00 93.38 103 THR A O 1
ATOM 856 N N . THR A 1 104 ? -7.612 5.040 13.709 1.00 89.19 104 THR A N 1
ATOM 857 C CA . THR A 1 104 ? -8.866 5.293 14.456 1.00 89.19 104 THR A CA 1
ATOM 858 C C . THR A 1 104 ? -9.021 6.711 15.009 1.00 89.19 104 THR A C 1
ATOM 860 O O . THR A 1 104 ? -10.090 7.059 15.518 1.00 89.19 104 THR A O 1
ATOM 863 N N . ASN A 1 105 ? -7.976 7.532 14.894 1.00 86.81 105 ASN A N 1
ATOM 864 C CA . ASN A 1 105 ? -7.982 8.949 15.243 1.00 86.81 105 ASN A CA 1
ATOM 865 C C . ASN A 1 105 ? -8.124 9.860 14.011 1.00 86.81 105 ASN A C 1
ATOM 867 O O . ASN A 1 105 ? -7.924 11.066 14.134 1.00 86.81 105 ASN A O 1
ATOM 871 N N . HIS A 1 106 ? -8.465 9.295 12.845 1.00 85.00 106 HIS A N 1
ATOM 872 C CA . HIS A 1 106 ? -8.617 10.011 11.570 1.00 85.00 106 HIS A CA 1
ATOM 873 C C . HIS A 1 106 ? -7.334 10.708 11.110 1.00 85.00 106 HIS A C 1
ATOM 875 O O . HIS A 1 106 ? -7.365 11.791 10.526 1.00 85.00 106 HIS A O 1
ATOM 881 N N . GLU A 1 107 ? -6.197 10.075 11.382 1.00 90.38 107 GLU A N 1
ATOM 882 C CA . GLU A 1 107 ? -4.910 10.459 10.815 1.00 90.38 107 GLU A CA 1
ATOM 883 C C . GLU A 1 107 ? -4.710 9.649 9.533 1.00 90.38 107 GLU A C 1
ATOM 885 O O . GLU A 1 107 ? -4.981 8.450 9.532 1.00 90.38 107 GLU A O 1
ATOM 890 N N . VAL A 1 108 ? -4.291 10.291 8.444 1.00 91.75 108 VAL A N 1
ATOM 891 C CA . VAL A 1 108 ? -4.165 9.658 7.120 1.00 91.75 108 VAL A CA 1
ATOM 892 C C . VAL A 1 108 ? -2.705 9.324 6.859 1.00 91.75 108 VAL A C 1
ATOM 894 O O . VAL A 1 108 ? -1.856 10.208 6.960 1.00 91.75 108 VAL A O 1
ATOM 897 N N . PHE A 1 109 ? -2.417 8.079 6.492 1.00 92.19 109 PHE A N 1
ATOM 898 C CA . PHE A 1 109 ? -1.095 7.674 6.024 1.00 92.19 109 PHE A CA 1
ATOM 899 C C . PHE A 1 109 ? -0.935 8.045 4.555 1.00 92.19 109 PHE A C 1
ATOM 901 O O . PHE A 1 109 ? -1.683 7.574 3.702 1.00 92.19 109 PHE A O 1
ATOM 908 N N . GLN A 1 110 ? 0.044 8.892 4.260 1.00 86.94 110 GLN A N 1
ATOM 909 C CA . GLN A 1 110 ? 0.316 9.312 2.890 1.00 86.94 110 GLN A CA 1
ATOM 910 C C . GLN A 1 110 ? 1.066 8.243 2.090 1.00 86.94 110 GLN A C 1
ATOM 912 O O . GLN A 1 110 ? 0.825 8.087 0.899 1.00 86.94 110 GLN A O 1
ATOM 917 N N . GLU A 1 111 ? 1.962 7.505 2.741 1.00 86.56 111 GLU A N 1
ATOM 918 C CA . GLU A 1 111 ? 2.884 6.557 2.101 1.00 86.56 111 GLU A CA 1
ATOM 919 C C . GLU A 1 111 ? 2.173 5.478 1.262 1.00 86.56 111 GLU A C 1
ATOM 921 O O . GLU A 1 111 ? 2.691 5.026 0.245 1.00 86.56 111 GLU A O 1
ATOM 926 N N . PHE A 1 112 ? 0.945 5.114 1.640 1.00 87.00 112 PHE A N 1
ATOM 927 C CA . PHE A 1 112 ? 0.140 4.103 0.943 1.00 87.00 112 PHE A CA 1
ATOM 928 C C . PHE A 1 112 ? -0.725 4.670 -0.187 1.00 87.00 112 PHE A C 1
ATOM 930 O O . PHE A 1 112 ? -1.381 3.924 -0.909 1.00 87.00 112 PHE A O 1
ATOM 937 N N . SER A 1 113 ? -0.777 5.991 -0.331 1.00 73.56 113 SER A N 1
ATOM 938 C CA . SER A 1 113 ? -1.710 6.683 -1.211 1.00 73.56 113 SER A CA 1
ATOM 939 C C . SER A 1 113 ? -0.968 7.738 -2.016 1.00 73.56 113 SER A C 1
ATOM 941 O O . SER A 1 113 ? -0.912 8.898 -1.613 1.00 73.56 113 SER A O 1
ATOM 943 N N . HIS A 1 114 ? -0.402 7.353 -3.164 1.00 64.19 114 HIS A N 1
ATOM 944 C CA . HIS A 1 114 ? 0.379 8.285 -3.973 1.00 64.19 114 HIS A CA 1
ATOM 945 C C . HIS A 1 114 ? -0.071 8.426 -5.428 1.00 64.19 114 HIS A C 1
ATOM 947 O O . HIS A 1 114 ? -0.129 7.471 -6.194 1.00 64.19 114 HIS A O 1
ATOM 953 N N . HIS A 1 115 ? -0.321 9.691 -5.773 1.00 51.25 115 HIS A N 1
ATOM 954 C CA . HIS A 1 115 ? -0.161 10.306 -7.084 1.00 51.25 115 HIS A CA 1
ATOM 955 C C . HIS A 1 115 ? 0.468 11.681 -6.777 1.00 51.25 115 HIS A C 1
ATOM 957 O O . HIS A 1 115 ? -0.226 12.581 -6.311 1.00 51.25 115 HIS A O 1
ATOM 963 N N . PHE A 1 116 ? 1.798 11.797 -6.917 1.00 48.22 116 PHE A N 1
ATOM 964 C CA . PHE A 1 116 ? 2.633 12.993 -6.648 1.00 48.22 116 PHE A CA 1
ATOM 965 C C . PHE A 1 116 ? 2.676 13.504 -5.189 1.00 48.22 116 PHE A C 1
ATOM 967 O O . PHE A 1 116 ? 1.751 13.254 -4.437 1.00 48.22 116 PHE A O 1
ATOM 974 N N . ASN A 1 117 ? 3.780 14.162 -4.792 1.00 50.72 117 ASN A N 1
ATOM 975 C CA . ASN A 1 117 ? 4.151 14.799 -3.500 1.00 50.72 117 ASN A CA 1
ATOM 976 C C . ASN A 1 117 ? 3.103 14.969 -2.370 1.00 50.72 117 ASN A C 1
ATOM 978 O O . ASN A 1 117 ? 1.922 15.159 -2.617 1.00 50.72 117 ASN A O 1
ATOM 982 N N . ILE A 1 118 ? 3.582 15.090 -1.119 1.00 55.16 118 ILE A N 1
ATOM 983 C CA . ILE A 1 118 ? 2.819 15.466 0.105 1.00 55.16 118 ILE A CA 1
ATOM 984 C C . ILE A 1 118 ? 1.746 16.545 -0.160 1.00 55.16 118 ILE A C 1
ATOM 986 O O . ILE A 1 118 ? 0.636 16.506 0.382 1.00 55.16 118 ILE A O 1
ATOM 990 N N . ASP A 1 119 ? 2.071 17.510 -1.019 1.00 62.31 119 ASP A N 1
ATOM 991 C CA . ASP A 1 119 ? 1.200 18.622 -1.379 1.00 62.31 119 ASP A CA 1
ATOM 992 C C . ASP A 1 119 ? -0.053 18.213 -2.158 1.00 62.31 119 ASP A C 1
ATOM 994 O O . ASP A 1 119 ? -1.071 18.893 -2.048 1.00 62.31 119 ASP A O 1
ATOM 998 N N . SER A 1 120 ? -0.025 17.126 -2.930 1.00 74.62 120 SER A N 1
ATOM 999 C CA . SER A 1 120 ? -1.172 16.661 -3.716 1.00 74.62 120 SER A CA 1
ATOM 1000 C C . SER A 1 120 ? -2.287 16.137 -2.804 1.00 74.62 120 SER A C 1
ATOM 1002 O O . SER A 1 120 ? -3.434 16.560 -2.947 1.00 74.62 120 SER A O 1
ATOM 1004 N N . LEU A 1 121 ? -1.947 15.303 -1.811 1.00 78.62 121 LEU A N 1
ATOM 1005 C CA . LEU A 1 121 ? -2.899 14.739 -0.856 1.00 78.62 121 LEU A CA 1
ATOM 1006 C C . LEU A 1 121 ? -3.474 15.840 0.035 1.00 78.62 121 LEU A C 1
ATOM 1008 O O . LEU A 1 121 ? -4.688 15.904 0.232 1.00 78.62 121 LEU A O 1
ATOM 1012 N N . LYS A 1 122 ? -2.625 16.763 0.507 1.00 79.44 122 LYS A N 1
ATOM 1013 C CA . LYS A 1 122 ? -3.069 17.964 1.231 1.00 79.44 122 LYS A CA 1
ATOM 1014 C C . LYS A 1 122 ? -4.044 18.791 0.395 1.00 79.44 122 LYS A C 1
ATOM 1016 O O . LYS A 1 122 ? -5.154 19.051 0.848 1.00 79.44 122 LYS A O 1
ATOM 1021 N N . LYS A 1 123 ? -3.673 19.161 -0.837 1.00 82.06 123 LYS A N 1
ATOM 1022 C CA . LYS A 1 123 ? -4.535 19.933 -1.752 1.00 82.06 123 LYS A CA 1
ATOM 1023 C C . LYS A 1 123 ? -5.842 19.201 -2.050 1.00 82.06 123 LYS A C 1
ATOM 1025 O O . LYS A 1 123 ? -6.890 19.838 -2.105 1.00 82.06 123 LYS A O 1
ATOM 1030 N N . PHE A 1 124 ? -5.798 17.883 -2.227 1.00 82.38 124 PHE A N 1
ATOM 1031 C CA . PHE A 1 124 ? -6.979 17.058 -2.460 1.00 82.38 124 PHE A CA 1
ATOM 1032 C C . PHE A 1 124 ? -7.940 17.098 -1.269 1.00 82.38 124 PHE A C 1
ATOM 1034 O O . PHE A 1 124 ? -9.120 17.381 -1.464 1.00 82.38 124 PHE A O 1
ATOM 1041 N N . LEU A 1 125 ? -7.443 16.883 -0.048 1.00 81.94 125 LEU A N 1
ATOM 1042 C CA . LEU A 1 125 ? -8.266 16.912 1.164 1.00 81.94 125 LEU A CA 1
ATOM 1043 C C . LEU A 1 125 ? -8.778 18.325 1.478 1.00 81.94 125 LEU A C 1
ATOM 1045 O O . LEU A 1 125 ? -9.899 18.458 1.953 1.00 81.94 125 LEU A O 1
ATOM 1049 N N . ILE A 1 126 ? -8.020 19.374 1.137 1.00 81.81 126 ILE A N 1
ATOM 1050 C CA . ILE A 1 126 ? -8.489 20.770 1.199 1.00 81.81 126 ILE A CA 1
ATOM 1051 C C . ILE A 1 126 ? -9.645 21.004 0.216 1.00 81.81 126 ILE A C 1
ATOM 1053 O O . ILE A 1 126 ? -10.668 21.570 0.588 1.00 81.81 126 ILE A O 1
ATOM 1057 N N . LYS A 1 127 ? -9.513 20.547 -1.037 1.00 83.25 127 LYS A N 1
ATOM 1058 C CA . LYS A 1 127 ? -10.559 20.697 -2.065 1.00 83.25 127 LYS A CA 1
ATOM 1059 C C . LYS A 1 127 ? -11.786 19.821 -1.810 1.00 83.25 127 LYS A C 1
ATOM 1061 O O . LYS A 1 127 ? -12.881 20.168 -2.244 1.00 83.25 127 LYS A O 1
ATOM 1066 N N . LYS A 1 128 ? -11.611 18.673 -1.152 1.00 82.25 128 LYS A N 1
ATOM 1067 C CA . LYS A 1 128 ? -12.675 17.714 -0.830 1.00 82.25 128 LYS A CA 1
ATOM 1068 C C . LYS A 1 128 ? -12.713 17.452 0.676 1.00 82.25 128 LYS A C 1
ATOM 1070 O O . LYS A 1 128 ? -12.374 16.351 1.114 1.00 82.25 128 LYS A O 1
ATOM 1075 N N . PRO A 1 129 ? -13.163 18.437 1.467 1.00 75.62 129 PRO A N 1
ATOM 1076 C CA . PRO A 1 129 ? -13.061 18.384 2.917 1.00 75.62 129 PRO A CA 1
ATOM 1077 C C . PRO A 1 129 ? -13.864 17.205 3.490 1.00 75.62 129 PRO A C 1
ATOM 1079 O O . PRO A 1 129 ? -13.382 16.513 4.368 1.00 75.62 129 PRO A O 1
ATOM 1082 N N . PHE A 1 130 ? -15.011 16.842 2.913 1.00 78.88 130 PHE A N 1
ATOM 1083 C CA . PHE A 1 130 ? -15.811 15.704 3.387 1.00 78.88 130 PHE A CA 1
ATOM 1084 C C . PHE A 1 130 ? -15.372 14.326 2.862 1.00 78.88 130 PHE A C 1
ATOM 1086 O O . PHE A 1 130 ? -16.049 13.343 3.144 1.00 78.88 130 PHE A O 1
ATOM 1093 N N . TYR A 1 131 ? -14.269 14.211 2.110 1.00 81.81 131 TYR A N 1
ATOM 1094 C CA . TYR A 1 131 ? -13.907 12.943 1.454 1.00 81.81 131 TYR A CA 1
ATOM 1095 C C . TYR A 1 131 ? -13.664 11.798 2.446 1.00 81.81 131 TYR A C 1
ATOM 1097 O O . TYR A 1 131 ? -14.047 10.660 2.196 1.00 81.81 131 TYR A O 1
ATOM 1105 N N . ILE A 1 132 ? -13.046 12.099 3.590 1.00 80.06 132 ILE A N 1
ATOM 1106 C CA . ILE A 1 132 ? -12.764 11.103 4.635 1.00 80.06 132 ILE A CA 1
ATOM 1107 C C . ILE A 1 132 ? -13.903 10.930 5.645 1.00 80.06 132 ILE A C 1
ATOM 1109 O O . ILE A 1 132 ? -13.866 10.020 6.488 1.00 80.06 132 ILE A O 1
ATOM 1113 N N . PHE A 1 133 ? -14.897 11.816 5.573 1.00 79.19 133 PHE A N 1
ATOM 1114 C CA . PHE A 1 133 ? -16.034 11.823 6.468 1.00 79.19 133 PHE A CA 1
ATOM 1115 C C . PHE A 1 133 ? -17.065 10.808 5.987 1.00 79.19 133 PHE A C 1
ATOM 1117 O O . PHE A 1 133 ? -17.565 10.860 4.867 1.00 79.19 133 PHE A O 1
ATOM 1124 N N . THR A 1 134 ? -17.433 9.887 6.868 1.00 76.88 134 THR A N 1
ATOM 1125 C CA . THR A 1 134 ? -18.556 8.986 6.614 1.00 76.88 134 THR A CA 1
ATOM 1126 C C . THR A 1 134 ? -19.201 8.548 7.910 1.00 76.88 134 THR A C 1
ATOM 1128 O O . THR A 1 134 ? -18.534 8.208 8.896 1.00 76.88 134 THR A O 1
ATOM 1131 N N . LYS A 1 135 ? -20.533 8.525 7.872 1.00 69.62 135 LYS A N 1
ATOM 1132 C CA . LYS A 1 135 ? -21.389 8.087 8.975 1.00 69.62 135 LYS A CA 1
ATOM 1133 C C . LYS A 1 135 ? -21.385 6.561 9.135 1.00 69.62 135 LYS A C 1
ATOM 1135 O O . LYS A 1 135 ? -21.721 6.070 10.208 1.00 69.62 135 LYS A O 1
ATOM 1140 N N . ASN A 1 136 ? -20.976 5.825 8.095 1.00 81.00 136 ASN A N 1
ATOM 1141 C CA . ASN A 1 136 ? -21.158 4.379 7.977 1.00 81.00 136 ASN A CA 1
ATOM 1142 C C . ASN A 1 136 ? -19.835 3.662 7.677 1.00 81.00 136 ASN A C 1
ATOM 1144 O O . ASN A 1 136 ? -19.602 3.209 6.558 1.00 81.00 136 ASN A O 1
ATOM 1148 N N . ALA A 1 137 ? -18.967 3.536 8.683 1.00 89.19 137 ALA A N 1
ATOM 1149 C CA . ALA A 1 137 ? -17.827 2.632 8.575 1.00 89.19 137 ALA A CA 1
ATOM 1150 C C . ALA A 1 137 ? -18.289 1.173 8.734 1.00 89.19 137 ALA A C 1
ATOM 1152 O O . ALA A 1 137 ? -18.926 0.819 9.730 1.00 89.19 137 ALA A O 1
ATOM 1153 N N . LYS A 1 138 ? -17.963 0.320 7.759 1.00 93.19 138 LYS A N 1
ATOM 1154 C CA . LYS A 1 138 ? -18.291 -1.109 7.774 1.00 93.19 138 LYS A CA 1
ATOM 1155 C C . LYS A 1 138 ? -17.139 -1.883 8.401 1.00 93.19 138 LYS A C 1
ATOM 1157 O O . LYS A 1 138 ? -16.021 -1.830 7.901 1.00 93.19 138 LYS A O 1
ATOM 1162 N N . LYS A 1 139 ? -17.401 -2.627 9.475 1.00 95.69 139 LYS A N 1
ATOM 1163 C CA . LYS A 1 139 ? -16.412 -3.569 10.012 1.00 95.69 139 LYS A CA 1
ATOM 1164 C C . LYS A 1 139 ? -16.274 -4.762 9.064 1.00 95.69 139 LYS A C 1
ATOM 1166 O O . LYS A 1 139 ? -17.287 -5.319 8.644 1.00 95.69 139 LYS A O 1
ATOM 1171 N N . VAL A 1 140 ? -15.039 -5.128 8.745 1.00 97.56 140 VAL A N 1
ATOM 1172 C CA . VAL A 1 140 ? -14.694 -6.321 7.966 1.00 97.56 140 VAL A CA 1
ATOM 1173 C C . VAL A 1 140 ? -14.011 -7.307 8.909 1.00 97.56 140 VAL A C 1
ATOM 1175 O O . VAL A 1 140 ? -13.121 -6.928 9.668 1.00 97.56 140 VAL A O 1
ATOM 1178 N N . SER A 1 141 ? -14.489 -8.550 8.929 1.00 97.44 141 SER A N 1
ATOM 1179 C CA . SER A 1 141 ? -13.887 -9.635 9.708 1.00 97.44 141 SER A CA 1
ATOM 1180 C C . SER A 1 141 ? -12.705 -10.238 8.959 1.00 97.44 141 SER A C 1
ATOM 1182 O O . SER A 1 141 ? -12.796 -10.427 7.748 1.00 97.44 141 SER A O 1
ATOM 1184 N N . GLY A 1 142 ? -11.654 -10.605 9.688 1.00 97.62 142 GLY A N 1
ATOM 1185 C CA . GLY A 1 142 ? -10.426 -11.146 9.109 1.00 97.62 142 GLY A CA 1
ATOM 1186 C C . GLY A 1 142 ? -9.358 -10.081 8.862 1.00 97.62 142 GLY A C 1
ATOM 1187 O O . GLY A 1 142 ? -9.532 -8.902 9.187 1.00 97.62 142 GLY A O 1
ATOM 1188 N N . ILE A 1 143 ? -8.233 -10.521 8.312 1.00 98.56 143 ILE A N 1
ATOM 1189 C CA . ILE A 1 143 ? -7.051 -9.710 8.046 1.00 98.56 143 ILE A CA 1
ATOM 1190 C C . ILE A 1 143 ? -7.115 -9.171 6.614 1.00 98.56 143 ILE A C 1
ATOM 1192 O O . ILE A 1 143 ? -7.212 -9.926 5.644 1.00 98.56 143 ILE A O 1
ATOM 1196 N N . GLY A 1 144 ? -7.050 -7.847 6.478 1.00 98.50 144 GLY A N 1
ATOM 1197 C CA . GLY A 1 144 ? -6.983 -7.180 5.178 1.00 98.50 144 GLY A CA 1
ATOM 1198 C C . GLY A 1 144 ? -5.548 -6.978 4.695 1.00 98.50 144 GLY A C 1
ATOM 1199 O O . GLY A 1 144 ? -4.641 -6.804 5.504 1.00 98.50 144 GLY A O 1
ATOM 1200 N N . ALA A 1 145 ? -5.350 -6.913 3.382 1.00 98.25 145 ALA A N 1
ATOM 1201 C CA . ALA A 1 145 ? -4.123 -6.460 2.736 1.00 98.25 145 ALA A CA 1
ATOM 1202 C C . ALA A 1 145 ? -4.437 -5.423 1.653 1.00 98.25 145 ALA A C 1
ATOM 1204 O O . ALA A 1 145 ? -5.281 -5.652 0.787 1.00 98.25 145 ALA A O 1
ATOM 1205 N N . VAL A 1 146 ? -3.774 -4.270 1.694 1.00 97.06 146 VAL A N 1
ATOM 1206 C CA . VAL A 1 146 ? -4.035 -3.159 0.768 1.00 97.06 146 VAL A CA 1
ATOM 1207 C C . VAL A 1 146 ? -3.266 -3.336 -0.546 1.00 97.06 146 VAL A C 1
ATOM 1209 O O . VAL A 1 146 ? -2.105 -2.959 -0.643 1.00 97.06 146 VAL A O 1
ATOM 1212 N N . LEU A 1 147 ? -3.934 -3.823 -1.596 1.00 95.50 147 LEU A N 1
ATOM 1213 C CA . LEU A 1 147 ? -3.406 -3.786 -2.972 1.00 95.50 147 LEU A CA 1
ATOM 1214 C C . LEU A 1 147 ? -3.902 -2.585 -3.782 1.00 95.50 147 LEU A C 1
ATOM 1216 O O . LEU A 1 147 ? -3.496 -2.393 -4.927 1.00 95.50 147 LEU A O 1
ATOM 1220 N N . ILE A 1 148 ? -4.770 -1.760 -3.200 1.00 92.75 148 ILE A N 1
ATOM 1221 C CA . ILE A 1 148 ? -5.278 -0.562 -3.858 1.00 92.75 148 ILE A CA 1
ATOM 1222 C C . ILE A 1 148 ? -4.130 0.414 -4.143 1.00 92.75 148 ILE A C 1
ATOM 1224 O O . ILE A 1 148 ? -3.363 0.784 -3.257 1.00 92.75 148 ILE A O 1
ATOM 1228 N N . SER A 1 149 ? -4.044 0.859 -5.392 1.00 85.94 149 SER A N 1
ATOM 1229 C CA . SER A 1 149 ? -3.270 2.021 -5.833 1.00 85.94 149 SER A CA 1
ATOM 1230 C C . SER A 1 149 ? -4.196 3.098 -6.385 1.00 85.94 149 SER A C 1
ATOM 1232 O O . SER A 1 149 ? -5.198 2.760 -7.032 1.00 85.94 149 SER A O 1
ATOM 1234 N N . PRO A 1 150 ? -3.828 4.381 -6.287 1.00 79.81 150 PRO A N 1
ATOM 1235 C CA . PRO A 1 150 ? -4.301 5.378 -7.239 1.00 79.81 150 PRO A CA 1
ATOM 1236 C C . PRO A 1 150 ? -4.107 4.879 -8.677 1.00 79.81 150 PRO A C 1
ATOM 1238 O O . PRO A 1 150 ? -3.125 4.203 -8.975 1.00 79.81 150 PRO A O 1
ATOM 1241 N N . GLU A 1 151 ? -5.085 5.143 -9.545 1.00 85.38 151 GLU A N 1
ATOM 1242 C CA . GLU A 1 151 ? -5.038 4.739 -10.956 1.00 85.38 151 GLU A CA 1
ATOM 1243 C C . GLU A 1 151 ? -4.867 3.222 -11.203 1.00 85.38 151 GLU A C 1
ATOM 1245 O O . GLU A 1 151 ? -4.467 2.820 -12.288 1.00 85.38 151 GLU A O 1
ATOM 1250 N N . SER A 1 152 ? -5.248 2.342 -10.259 1.00 87.25 152 SER A N 1
ATOM 1251 C CA . SER A 1 152 ? -5.147 0.867 -10.429 1.00 87.25 152 SER A CA 1
ATOM 1252 C C . SER A 1 152 ? -5.864 0.308 -11.668 1.00 87.25 152 SER A C 1
ATOM 1254 O O . SER A 1 152 ? -5.606 -0.818 -12.084 1.00 87.25 152 SER A O 1
ATOM 1256 N N . HIS A 1 153 ? -6.796 1.061 -12.252 1.00 90.81 153 HIS A N 1
ATOM 1257 C CA . HIS A 1 153 ? -7.487 0.688 -13.486 1.00 90.81 153 HIS A CA 1
ATOM 1258 C C . HIS A 1 153 ? -6.624 0.903 -14.745 1.00 90.81 153 HIS A C 1
ATOM 1260 O O . HIS A 1 153 ? -6.935 0.360 -15.807 1.00 90.81 153 HIS A O 1
ATOM 1266 N N . ASN A 1 154 ? -5.547 1.684 -14.638 1.00 93.00 154 ASN A N 1
ATOM 1267 C CA . ASN A 1 154 ? -4.575 1.928 -15.691 1.00 93.00 154 ASN A CA 1
ATOM 1268 C C . ASN A 1 154 ? -3.574 0.765 -15.773 1.00 93.00 154 ASN A C 1
ATOM 1270 O O . ASN A 1 154 ? -3.085 0.270 -14.759 1.00 93.00 154 ASN A O 1
ATOM 1274 N N . TYR A 1 155 ? -3.239 0.343 -16.994 1.00 93.75 155 TYR A N 1
ATOM 1275 C CA . TYR A 1 155 ? -2.338 -0.789 -17.222 1.00 93.75 155 TYR A CA 1
ATOM 1276 C C . TYR A 1 155 ? -0.936 -0.584 -16.630 1.00 93.75 155 TYR A C 1
ATOM 1278 O O . TYR A 1 155 ? -0.380 -1.515 -16.051 1.00 93.75 155 TYR A O 1
ATOM 1286 N N . TYR A 1 156 ? -0.375 0.622 -16.749 1.00 91.25 156 TYR A N 1
ATOM 1287 C CA . TYR A 1 156 ? 0.953 0.938 -16.228 1.00 91.25 156 TYR A CA 1
ATOM 1288 C C . TYR A 1 156 ? 0.998 0.797 -14.703 1.00 91.25 156 TYR A C 1
ATOM 1290 O O . TYR A 1 156 ? 1.848 0.072 -14.186 1.00 91.25 156 TYR A O 1
ATOM 1298 N N . HIS A 1 157 ? 0.056 1.432 -14.003 1.00 90.75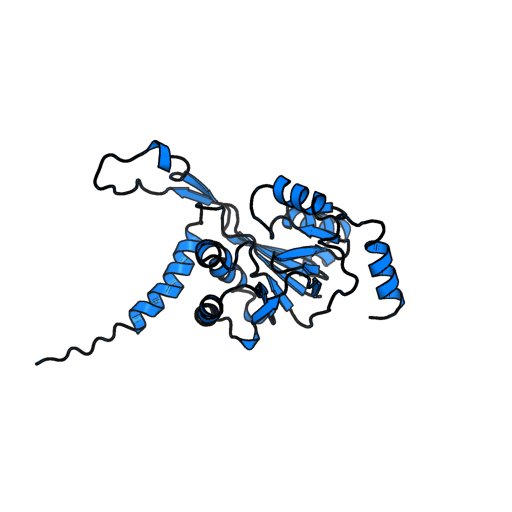 157 HIS A N 1
ATOM 1299 C CA . HIS A 1 157 ? -0.025 1.394 -12.540 1.00 90.75 157 HIS A CA 1
ATOM 1300 C C . HIS A 1 157 ? -0.382 -0.002 -12.025 1.00 90.75 157 HIS A C 1
ATOM 1302 O O . HIS A 1 157 ? 0.159 -0.465 -11.021 1.00 90.75 157 HIS A O 1
ATOM 1308 N N . TRP A 1 158 ? -1.234 -0.737 -12.743 1.00 94.25 158 TRP A N 1
ATOM 1309 C CA . TRP A 1 158 ? -1.496 -2.134 -12.417 1.00 94.25 158 TRP A CA 1
ATOM 1310 C C . TRP A 1 158 ? -0.214 -2.977 -12.471 1.00 94.25 158 TRP A C 1
ATOM 1312 O O . TRP A 1 158 ? 0.120 -3.671 -11.511 1.00 94.25 158 TRP A O 1
ATOM 1322 N N . LEU A 1 159 ? 0.530 -2.887 -13.577 1.00 94.00 159 LEU A N 1
ATOM 1323 C CA . LEU A 1 159 ? 1.709 -3.714 -13.821 1.00 94.00 159 LEU A CA 1
ATOM 1324 C C . LEU A 1 159 ? 2.904 -3.353 -12.928 1.00 94.00 159 LEU A C 1
ATOM 1326 O O . LEU A 1 159 ? 3.612 -4.259 -12.492 1.00 94.00 159 LEU A O 1
ATOM 1330 N N . ASN A 1 160 ? 3.135 -2.062 -12.680 1.00 90.69 160 ASN A N 1
ATOM 1331 C CA . ASN A 1 160 ? 4.342 -1.574 -12.003 1.00 90.69 160 ASN A CA 1
ATOM 1332 C C . ASN A 1 160 ? 4.124 -1.209 -10.530 1.00 90.69 160 ASN A C 1
ATOM 1334 O O . ASN A 1 160 ? 5.084 -1.258 -9.763 1.00 90.69 160 ASN A O 1
ATOM 1338 N N . ASP A 1 161 ? 2.889 -0.917 -10.112 1.00 89.81 161 ASP A N 1
ATOM 1339 C CA . ASP A 1 161 ? 2.609 -0.541 -8.724 1.00 89.81 161 ASP A CA 1
ATOM 1340 C C . ASP A 1 161 ? 1.850 -1.644 -7.996 1.00 89.81 161 ASP A C 1
ATOM 1342 O O . ASP A 1 161 ? 2.229 -2.016 -6.888 1.00 89.81 161 ASP A O 1
ATOM 1346 N N . VAL A 1 162 ? 0.760 -2.164 -8.571 1.00 93.56 162 VAL A N 1
ATOM 1347 C CA . VAL A 1 162 ? -0.115 -3.131 -7.880 1.00 93.56 162 VAL A CA 1
ATOM 1348 C C . VAL A 1 162 ? 0.496 -4.527 -7.854 1.00 93.56 162 VAL A C 1
ATOM 1350 O O . VAL A 1 162 ? 0.681 -5.097 -6.780 1.00 93.56 162 VAL A O 1
ATOM 1353 N N . LEU A 1 163 ? 0.832 -5.088 -9.017 1.00 96.06 163 LEU A N 1
ATOM 1354 C CA . LEU A 1 163 ? 1.315 -6.467 -9.086 1.00 96.06 163 LEU A CA 1
ATOM 1355 C C . LEU A 1 163 ? 2.629 -6.691 -8.315 1.00 96.06 163 LEU A C 1
ATOM 1357 O O . LEU A 1 163 ? 2.713 -7.696 -7.606 1.00 96.06 163 LEU A O 1
ATOM 1361 N N . PRO A 1 164 ? 3.643 -5.800 -8.358 1.00 95.12 164 PRO A N 1
ATOM 1362 C CA . PRO A 1 164 ? 4.883 -6.050 -7.633 1.00 95.12 164 PRO A CA 1
ATOM 1363 C C . PRO A 1 164 ? 4.716 -5.971 -6.119 1.00 95.12 164 PRO A C 1
ATOM 1365 O O . PRO A 1 164 ? 5.425 -6.676 -5.406 1.00 95.12 164 PRO A O 1
ATOM 1368 N N . ARG A 1 165 ? 3.743 -5.193 -5.616 1.00 93.88 165 ARG A N 1
ATOM 1369 C CA . ARG A 1 165 ? 3.424 -5.140 -4.178 1.00 93.88 165 ARG A CA 1
ATOM 1370 C C . ARG A 1 165 ? 3.050 -6.497 -3.608 1.00 93.88 165 ARG A C 1
ATOM 1372 O O . ARG A 1 165 ? 3.317 -6.739 -2.438 1.00 93.88 165 ARG A O 1
ATOM 1379 N N . ILE A 1 166 ? 2.516 -7.408 -4.423 1.00 97.12 166 ILE A N 1
ATOM 1380 C CA . ILE A 1 166 ? 2.193 -8.770 -3.987 1.00 97.12 166 ILE A CA 1
ATOM 1381 C C . ILE A 1 166 ? 3.432 -9.478 -3.413 1.00 97.12 166 ILE A C 1
ATOM 1383 O O . ILE A 1 166 ? 3.313 -10.207 -2.430 1.00 97.12 166 ILE A O 1
ATOM 1387 N N . LYS A 1 167 ? 4.634 -9.192 -3.941 1.00 97.19 167 LYS A N 1
ATOM 1388 C CA . LYS A 1 167 ? 5.898 -9.734 -3.418 1.00 97.19 167 LYS A CA 1
ATOM 1389 C C . LYS A 1 167 ? 6.124 -9.387 -1.944 1.00 97.19 167 LYS A C 1
ATOM 1391 O O . LYS A 1 167 ? 6.683 -10.194 -1.209 1.00 97.19 167 LYS A O 1
ATOM 1396 N N . LEU A 1 168 ? 5.681 -8.209 -1.509 1.00 97.25 168 LEU A N 1
ATOM 1397 C CA . LEU A 1 168 ? 5.867 -7.723 -0.139 1.00 97.25 168 LEU A CA 1
ATOM 1398 C C . LEU A 1 168 ? 4.959 -8.444 0.865 1.00 97.25 168 LEU A C 1
ATOM 1400 O O . LEU A 1 168 ? 5.231 -8.405 2.059 1.00 97.25 168 LEU A O 1
ATO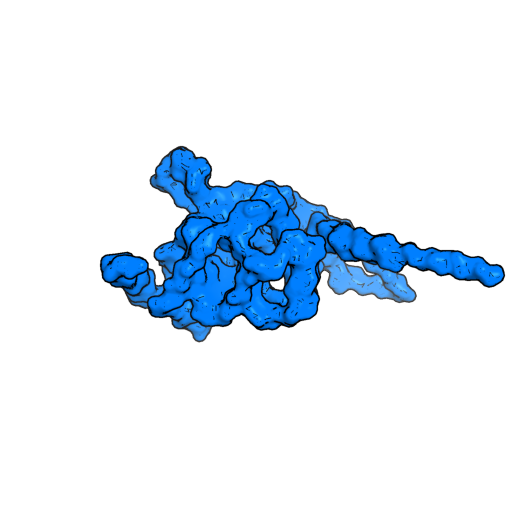M 1404 N N . TYR A 1 169 ? 3.917 -9.131 0.390 1.00 98.00 169 TYR A N 1
ATOM 1405 C CA . TYR A 1 169 ? 2.987 -9.891 1.223 1.00 98.00 169 TYR A CA 1
ATOM 1406 C C . TYR A 1 169 ? 3.304 -11.388 1.295 1.00 98.00 169 TYR A C 1
ATOM 1408 O O . TYR A 1 169 ? 2.629 -12.089 2.041 1.00 98.00 169 TYR A O 1
ATOM 1416 N N . GLU A 1 170 ? 4.289 -11.904 0.547 1.00 96.06 170 GLU A N 1
ATOM 1417 C CA . GLU A 1 170 ? 4.498 -13.359 0.404 1.00 96.06 170 GLU A CA 1
ATOM 1418 C C . GLU A 1 170 ? 4.695 -14.086 1.746 1.00 96.06 170 GLU A C 1
ATOM 1420 O O . GLU A 1 170 ? 4.178 -15.183 1.918 1.00 96.06 170 GLU A O 1
ATOM 1425 N N . GLU A 1 171 ? 5.367 -13.474 2.723 1.00 96.25 171 GLU A N 1
ATOM 1426 C CA . GLU A 1 171 ? 5.587 -14.093 4.043 1.00 96.25 171 GLU A CA 1
ATOM 1427 C C . GLU A 1 171 ? 4.335 -14.137 4.936 1.00 96.25 171 GLU A C 1
ATOM 1429 O O . GLU A 1 171 ? 4.283 -14.898 5.900 1.00 96.25 171 GLU A O 1
ATOM 1434 N N . VAL A 1 172 ? 3.331 -13.306 4.646 1.00 97.25 172 VAL A N 1
ATOM 1435 C CA . VAL A 1 172 ? 2.086 -13.195 5.429 1.00 97.25 172 VAL A CA 1
ATOM 1436 C C . VAL A 1 172 ? 0.859 -13.613 4.621 1.00 97.25 172 VAL A C 1
ATOM 1438 O O . VAL A 1 172 ? -0.275 -13.427 5.055 1.00 97.25 172 VAL A O 1
ATOM 1441 N N . PHE A 1 173 ? 1.073 -14.186 3.440 1.00 96.25 173 PHE A N 1
ATOM 1442 C CA . PHE A 1 173 ? 0.044 -14.419 2.435 1.00 96.25 173 PHE A CA 1
ATOM 1443 C C . PHE A 1 173 ? -1.082 -15.337 2.927 1.00 96.25 173 PHE A C 1
ATOM 1445 O O . PHE A 1 173 ? -2.264 -15.076 2.689 1.00 96.25 173 PHE A O 1
ATOM 1452 N N . ASP A 1 174 ? -0.719 -16.380 3.674 1.00 96.88 174 ASP A N 1
ATOM 1453 C CA . ASP A 1 174 ? -1.664 -17.351 4.231 1.00 96.88 174 ASP A CA 1
ATOM 1454 C C . ASP A 1 174 ? -2.520 -16.765 5.358 1.00 96.88 174 ASP A C 1
ATOM 1456 O O . ASP A 1 174 ? -3.623 -17.246 5.603 1.00 96.88 174 ASP A O 1
ATOM 1460 N N . GLN A 1 175 ? -2.051 -15.689 5.995 1.00 97.56 175 GLN A N 1
ATOM 1461 C CA . GLN A 1 175 ? -2.779 -14.982 7.051 1.00 97.56 175 GLN A CA 1
ATOM 1462 C C . GLN A 1 175 ? -3.813 -14.006 6.482 1.00 97.56 175 GLN A C 1
ATOM 1464 O O . GLN A 1 175 ? -4.701 -13.569 7.203 1.00 97.56 175 GLN A O 1
ATOM 1469 N N . ILE A 1 176 ? -3.689 -13.613 5.211 1.00 98.56 176 ILE A N 1
ATOM 1470 C CA . ILE A 1 176 ? -4.562 -12.611 4.598 1.00 98.56 176 ILE A CA 1
ATOM 1471 C C . ILE A 1 176 ? -5.871 -13.269 4.168 1.00 98.56 176 ILE A C 1
ATOM 1473 O O . ILE A 1 176 ? -5.875 -14.184 3.339 1.00 98.56 176 ILE A O 1
ATOM 1477 N N . ASP A 1 177 ? -6.979 -12.737 4.673 1.00 98.69 177 ASP A N 1
ATOM 1478 C CA . ASP A 1 177 ? -8.331 -13.116 4.264 1.00 98.69 177 ASP A CA 1
ATOM 1479 C C . ASP A 1 177 ? -8.803 -12.278 3.069 1.00 98.69 177 ASP A C 1
ATOM 1481 O O . ASP A 1 177 ? -9.470 -12.791 2.174 1.00 98.69 177 ASP A O 1
ATOM 1485 N N . HIS A 1 178 ? -8.430 -10.990 3.038 1.00 98.56 178 HIS A N 1
ATOM 1486 C CA . HIS A 1 178 ? -8.957 -10.012 2.079 1.00 98.56 178 HIS A CA 1
ATOM 1487 C C . HIS A 1 178 ? -7.854 -9.189 1.413 1.00 98.56 178 HIS A C 1
ATOM 1489 O O . HIS A 1 178 ? -7.356 -8.218 1.984 1.00 98.56 178 HIS A O 1
ATOM 1495 N N . PHE A 1 179 ? -7.532 -9.488 0.160 1.00 98.50 179 PHE A N 1
ATOM 1496 C CA . PHE A 1 179 ? -6.771 -8.593 -0.708 1.00 98.50 179 PHE A CA 1
ATOM 1497 C C . PHE A 1 179 ? -7.691 -7.496 -1.244 1.00 98.50 179 PHE A C 1
ATOM 1499 O O . PHE A 1 179 ? -8.503 -7.706 -2.147 1.00 98.50 179 PHE A O 1
ATOM 1506 N N . CYS A 1 180 ? -7.574 -6.310 -0.656 1.00 98.00 180 CYS A N 1
ATOM 1507 C CA . CYS A 1 180 ? -8.404 -5.159 -0.963 1.00 98.00 180 CYS A CA 1
ATOM 1508 C C . CYS A 1 180 ? -7.964 -4.522 -2.282 1.00 98.00 180 CYS A C 1
ATOM 1510 O O . CYS A 1 180 ? -6.824 -4.068 -2.403 1.00 98.00 180 CYS A O 1
ATOM 1512 N N . ILE A 1 181 ? -8.872 -4.463 -3.254 1.00 96.69 181 ILE A N 1
ATOM 1513 C CA . ILE A 1 181 ? -8.630 -3.954 -4.609 1.00 96.69 181 ILE A CA 1
ATOM 1514 C C . ILE A 1 181 ? -9.723 -2.950 -4.972 1.00 96.69 181 ILE A C 1
ATOM 1516 O O . ILE A 1 181 ? -10.874 -3.077 -4.563 1.00 96.69 181 ILE A O 1
ATOM 1520 N N . ALA A 1 182 ? -9.373 -1.925 -5.742 1.00 95.00 182 ALA A N 1
ATOM 1521 C CA . ALA A 1 182 ? -10.334 -0.945 -6.218 1.00 95.00 182 ALA A CA 1
ATOM 1522 C C . ALA A 1 182 ? -11.387 -1.587 -7.144 1.00 95.00 182 ALA A C 1
ATOM 1524 O O . ALA A 1 182 ? -11.060 -2.286 -8.099 1.00 95.00 182 ALA A O 1
ATOM 1525 N N . SER A 1 183 ? -12.666 -1.312 -6.890 1.00 95.75 183 SER A N 1
ATOM 1526 C CA . SER A 1 183 ? -13.790 -1.870 -7.666 1.00 95.75 183 SER A CA 1
ATOM 1527 C C . SER A 1 183 ? -13.853 -1.427 -9.134 1.00 95.75 183 SER A C 1
ATOM 1529 O O . SER A 1 183 ? -14.537 -2.068 -9.924 1.00 95.75 183 SER A O 1
ATOM 1531 N N . ASN A 1 184 ? -13.145 -0.360 -9.517 1.00 94.12 184 ASN A N 1
ATOM 1532 C CA . ASN A 1 184 ? -13.043 0.099 -10.906 1.00 94.12 184 ASN A CA 1
ATOM 1533 C C . ASN A 1 184 ? -11.916 -0.590 -11.700 1.00 94.12 184 ASN A C 1
ATOM 1535 O O . ASN A 1 184 ? -11.703 -0.257 -12.866 1.00 94.12 184 ASN A O 1
ATOM 1539 N N . VAL A 1 185 ? -11.185 -1.531 -11.094 1.00 95.94 185 VAL A N 1
ATOM 1540 C CA . VAL A 1 185 ? -10.171 -2.328 -11.793 1.00 95.94 185 VAL A CA 1
ATOM 1541 C C . VAL A 1 185 ? -10.853 -3.257 -12.809 1.00 95.94 185 VAL A C 1
ATOM 1543 O O . VAL A 1 185 ? -11.775 -3.990 -12.443 1.00 95.94 185 VAL A O 1
ATOM 1546 N N . PRO A 1 186 ? -10.409 -3.282 -14.081 1.00 96.75 186 PRO A N 1
ATOM 1547 C CA . PRO A 1 186 ? -10.979 -4.165 -15.094 1.00 96.75 186 PRO A CA 1
ATOM 1548 C C . PRO A 1 186 ? -10.907 -5.648 -14.703 1.00 96.75 186 PRO A C 1
ATOM 1550 O O . PRO A 1 186 ? -9.873 -6.123 -14.240 1.00 96.75 186 PRO A O 1
ATOM 1553 N N . ALA A 1 187 ? -11.947 -6.430 -15.009 1.00 95.94 187 ALA A N 1
ATOM 1554 C CA . ALA A 1 187 ? -11.984 -7.868 -14.702 1.00 95.94 187 ALA A CA 1
ATOM 1555 C C . ALA A 1 187 ? -10.776 -8.649 -15.267 1.00 95.94 187 ALA A C 1
ATOM 1557 O O . ALA A 1 187 ? -10.254 -9.553 -14.618 1.00 95.94 187 ALA A O 1
ATOM 1558 N N . LYS A 1 188 ? -10.266 -8.250 -16.442 1.00 95.19 188 LYS A N 1
ATOM 1559 C CA . LYS A 1 188 ? -9.051 -8.825 -17.050 1.00 95.19 188 LYS A CA 1
ATOM 1560 C C . LYS A 1 188 ? -7.789 -8.652 -16.197 1.00 95.19 188 LYS A C 1
ATOM 1562 O O . LYS A 1 188 ? -6.886 -9.473 -16.285 1.00 95.19 188 LYS A O 1
ATOM 1567 N N . PHE A 1 189 ? -7.714 -7.594 -15.391 1.00 96.25 189 PHE A N 1
ATOM 1568 C CA . PHE A 1 189 ? -6.601 -7.359 -14.470 1.00 96.25 189 PHE A CA 1
ATOM 1569 C C . PHE A 1 189 ? -6.745 -8.241 -13.233 1.00 96.25 189 PHE A C 1
ATOM 1571 O O . PHE A 1 189 ? -5.779 -8.881 -12.828 1.00 96.25 189 PHE A O 1
ATOM 1578 N N . LEU A 1 190 ? -7.967 -8.370 -12.706 1.00 97.00 190 LEU A N 1
ATOM 1579 C CA . LEU A 1 190 ? -8.264 -9.267 -11.587 1.00 97.00 190 LEU A CA 1
ATOM 1580 C C . LEU A 1 190 ? -7.935 -10.729 -11.917 1.00 97.00 190 LEU A C 1
ATOM 1582 O O . LEU A 1 190 ? -7.362 -11.427 -11.089 1.00 97.00 190 LEU A O 1
ATOM 1586 N N . ALA A 1 191 ? -8.212 -11.174 -13.147 1.00 95.06 191 ALA A N 1
ATOM 1587 C CA . ALA A 1 191 ? -7.919 -12.538 -13.591 1.00 95.06 191 ALA A CA 1
ATOM 1588 C C . ALA A 1 191 ? -6.429 -12.920 -13.475 1.00 95.06 191 ALA A C 1
ATOM 1590 O O . ALA A 1 191 ? -6.107 -14.091 -13.289 1.00 95.06 191 ALA A O 1
ATOM 1591 N N . VAL A 1 192 ? -5.519 -11.940 -13.552 1.00 95.38 192 VAL A N 1
ATOM 1592 C CA . VAL A 1 192 ? -4.071 -12.159 -13.413 1.00 95.38 192 VAL A CA 1
ATOM 1593 C C . VAL A 1 192 ? -3.686 -12.509 -11.973 1.00 95.38 192 VAL A C 1
ATOM 1595 O O . VAL A 1 192 ? -2.691 -13.191 -11.763 1.00 95.38 192 VAL A O 1
ATOM 1598 N N . LEU A 1 193 ? -4.465 -12.103 -10.968 1.00 96.69 193 LEU A N 1
ATOM 1599 C CA . LEU A 1 193 ? -4.115 -12.286 -9.554 1.00 96.69 193 LEU A CA 1
ATOM 1600 C C . LEU A 1 193 ? -4.017 -13.760 -9.136 1.00 96.69 193 LEU A C 1
ATOM 1602 O O . LEU A 1 193 ? -3.209 -14.097 -8.269 1.00 96.69 193 LEU A O 1
ATOM 1606 N N . LYS A 1 194 ? -4.742 -14.651 -9.822 1.00 95.00 194 LYS A N 1
ATOM 1607 C CA . LYS A 1 194 ? -4.619 -16.102 -9.640 1.00 95.00 194 LYS A CA 1
ATOM 1608 C C . LYS A 1 194 ? -3.197 -16.600 -9.927 1.00 95.00 194 LYS A C 1
ATOM 1610 O O . LYS A 1 194 ? -2.692 -17.444 -9.192 1.00 95.00 194 LYS A O 1
ATOM 1615 N N . ASP A 1 195 ? -2.518 -16.028 -10.925 1.00 92.06 195 ASP A N 1
ATOM 1616 C CA . ASP A 1 195 ? -1.124 -16.363 -11.269 1.00 92.06 195 ASP A CA 1
ATOM 1617 C C . ASP A 1 195 ? -0.137 -15.902 -10.172 1.00 92.06 195 ASP A C 1
ATOM 1619 O O . ASP A 1 195 ? 0.993 -16.389 -10.065 1.00 92.06 195 ASP A O 1
ATOM 1623 N N . PHE A 1 196 ? -0.575 -14.974 -9.321 1.00 95.38 196 PHE A N 1
ATOM 1624 C CA . PHE A 1 196 ? 0.154 -14.495 -8.151 1.00 95.38 196 PHE A CA 1
ATOM 1625 C C . PHE A 1 196 ? -0.236 -15.234 -6.863 1.00 95.38 196 PHE A C 1
ATOM 1627 O O . PHE A 1 196 ? 0.281 -14.898 -5.803 1.00 95.38 196 PHE A O 1
ATOM 1634 N N . GLY A 1 197 ? -1.084 -16.263 -6.954 1.00 95.06 197 GLY A N 1
ATOM 1635 C CA . GLY A 1 197 ? -1.532 -17.063 -5.816 1.00 95.06 197 GLY A CA 1
ATOM 1636 C C . GLY A 1 197 ? -2.715 -16.468 -5.054 1.00 95.06 197 GLY A C 1
ATOM 1637 O O . GLY A 1 197 ? -3.092 -17.029 -4.034 1.00 95.06 197 GLY A O 1
ATOM 1638 N N . ILE A 1 198 ? -3.312 -15.363 -5.520 1.00 97.56 198 ILE A N 1
ATOM 1639 C CA . ILE A 1 198 ? -4.499 -14.761 -4.896 1.00 97.56 198 ILE A CA 1
ATOM 1640 C C . ILE A 1 198 ? -5.741 -15.379 -5.548 1.00 97.56 198 ILE A C 1
ATOM 1642 O O . ILE A 1 198 ? -6.030 -15.069 -6.709 1.00 97.56 198 ILE A O 1
ATOM 1646 N N . PRO A 1 199 ? -6.484 -16.251 -4.851 1.00 96.25 199 PRO A N 1
ATOM 1647 C CA . PRO A 1 199 ? -7.694 -16.827 -5.405 1.00 96.25 199 PRO A CA 1
ATOM 1648 C C . PRO A 1 199 ? -8.858 -15.825 -5.306 1.00 96.25 199 PRO A C 1
ATOM 1650 O O . PRO A 1 199 ? -8.817 -14.871 -4.523 1.00 96.25 199 PRO A O 1
ATOM 1653 N N . ASN A 1 200 ? -9.899 -16.021 -6.119 1.00 96.44 200 ASN A N 1
ATOM 1654 C CA . ASN A 1 200 ? -10.979 -15.041 -6.281 1.00 96.44 200 ASN A CA 1
ATOM 1655 C C . ASN A 1 200 ? -11.731 -14.757 -4.973 1.00 96.44 200 ASN A C 1
ATOM 1657 O O . ASN A 1 200 ? -12.157 -13.630 -4.744 1.00 96.44 200 ASN A O 1
ATOM 1661 N N . GLU A 1 201 ? -11.864 -15.756 -4.106 1.00 97.06 201 GLU A N 1
ATOM 1662 C CA . GLU A 1 201 ? -12.521 -15.661 -2.803 1.00 97.06 201 GLU A CA 1
ATOM 1663 C C . GLU A 1 201 ? -11.790 -14.752 -1.808 1.00 97.06 201 GLU A C 1
ATOM 1665 O O . GLU A 1 201 ? -12.430 -14.225 -0.901 1.00 97.06 201 GLU A O 1
ATOM 1670 N N . LYS A 1 202 ? -10.482 -14.521 -1.994 1.00 98.06 202 LYS A N 1
ATOM 1671 C CA . LYS A 1 202 ? -9.713 -13.566 -1.186 1.00 98.06 202 LYS A CA 1
ATOM 1672 C C . LYS A 1 202 ? -9.734 -12.148 -1.767 1.00 98.06 202 LYS A C 1
ATOM 1674 O O . LYS A 1 202 ? -9.210 -11.233 -1.140 1.00 98.06 202 LYS A O 1
ATOM 1679 N N . ILE A 1 203 ? -10.296 -11.926 -2.960 1.00 98.25 203 ILE A N 1
ATOM 1680 C CA . ILE A 1 203 ? -10.380 -10.586 -3.562 1.00 98.25 203 ILE A CA 1
ATOM 1681 C C . ILE A 1 203 ? -11.540 -9.819 -2.921 1.00 98.25 203 ILE A C 1
ATOM 1683 O O . ILE A 1 203 ? -12.707 -10.170 -3.080 1.00 98.25 203 ILE A O 1
ATOM 1687 N N . PHE A 1 204 ? -11.222 -8.706 -2.260 1.00 98.00 204 PHE A N 1
ATOM 1688 C CA . PHE A 1 204 ? -12.210 -7.802 -1.682 1.00 98.00 204 PHE A CA 1
ATOM 1689 C C . PHE A 1 204 ? -12.269 -6.497 -2.483 1.00 98.00 204 PHE A C 1
ATOM 1691 O O . PHE A 1 204 ? -11.355 -5.672 -2.425 1.00 98.00 204 PHE A O 1
ATOM 1698 N N . LEU A 1 205 ? -13.352 -6.283 -3.234 1.00 97.56 205 LEU A N 1
ATOM 1699 C CA . LEU A 1 205 ? -13.527 -5.074 -4.043 1.00 97.56 205 LEU A CA 1
ATOM 1700 C C . LEU A 1 205 ? -14.048 -3.903 -3.199 1.00 97.56 205 LEU A C 1
ATOM 1702 O O . LEU A 1 205 ? -15.124 -3.985 -2.612 1.00 97.56 205 LEU A O 1
ATOM 1706 N N . VAL A 1 206 ? -13.306 -2.795 -3.193 1.00 95.94 206 VAL A N 1
ATOM 1707 C CA . VAL A 1 206 ? -13.612 -1.573 -2.433 1.00 95.94 206 VAL A CA 1
ATOM 1708 C C . VAL A 1 206 ? -14.174 -0.494 -3.358 1.00 95.94 206 VAL A C 1
ATOM 1710 O O . VAL A 1 206 ? -13.586 -0.154 -4.394 1.00 95.94 206 VAL A O 1
ATOM 1713 N N . ARG A 1 207 ? -15.333 0.063 -3.001 1.00 93.38 207 ARG A N 1
ATOM 1714 C CA . ARG A 1 207 ? -15.998 1.157 -3.733 1.00 93.38 207 ARG A CA 1
ATOM 1715 C C . ARG A 1 207 ? -15.478 2.524 -3.296 1.00 93.38 207 ARG A C 1
ATOM 1717 O O . ARG A 1 207 ? -14.940 2.662 -2.206 1.00 93.38 207 ARG A O 1
ATOM 1724 N N . ASP A 1 208 ? -15.663 3.555 -4.127 1.00 86.75 208 ASP A N 1
ATOM 1725 C CA . ASP A 1 208 ? -15.107 4.906 -3.889 1.00 86.75 208 ASP A CA 1
ATOM 1726 C C . ASP A 1 208 ? -15.454 5.504 -2.518 1.00 86.75 208 ASP A C 1
ATOM 1728 O O . ASP A 1 208 ? -14.608 6.104 -1.869 1.00 86.75 208 ASP A O 1
ATOM 1732 N N . ASN A 1 209 ? -16.680 5.284 -2.047 1.00 84.94 209 ASN A N 1
ATOM 1733 C CA . ASN A 1 209 ? -17.184 5.892 -0.814 1.00 84.94 209 ASN A CA 1
ATOM 1734 C C . ASN A 1 209 ? -17.264 4.901 0.360 1.00 84.94 209 ASN A C 1
ATOM 1736 O O . ASN A 1 209 ? -17.919 5.176 1.367 1.00 84.94 209 ASN A O 1
ATOM 1740 N N . GLU A 1 210 ? -16.641 3.727 0.238 1.00 91.81 210 GLU A N 1
ATOM 1741 C CA . GLU A 1 210 ? -16.615 2.741 1.316 1.00 91.81 210 GLU A CA 1
ATOM 1742 C C . GLU A 1 210 ? -15.478 3.024 2.289 1.00 91.81 210 GLU A C 1
ATOM 1744 O O . GLU A 1 210 ? -14.317 3.125 1.901 1.00 91.81 210 GLU A O 1
ATOM 1749 N N . LYS A 1 211 ? -15.819 3.093 3.579 1.00 93.31 211 LYS A N 1
ATOM 1750 C CA . LYS A 1 211 ? -14.851 3.082 4.674 1.00 93.31 211 LYS A CA 1
ATOM 1751 C C . LYS A 1 211 ? -14.962 1.770 5.417 1.00 93.31 211 LYS A C 1
ATOM 1753 O O . LYS A 1 211 ? -15.983 1.480 6.044 1.00 93.31 211 LYS A O 1
ATOM 1758 N N . LEU A 1 212 ? -13.901 0.992 5.346 1.00 96.00 212 LEU A N 1
ATOM 1759 C CA . LEU A 1 212 ? -13.811 -0.344 5.900 1.00 96.00 212 LEU A CA 1
ATOM 1760 C C . LEU A 1 212 ? -12.941 -0.298 7.146 1.00 96.00 212 LEU A C 1
ATOM 1762 O O . LEU A 1 212 ? -11.854 0.265 7.108 1.00 96.00 212 LEU A O 1
ATOM 1766 N N . HIS A 1 213 ? -13.423 -0.856 8.249 1.00 96.62 213 HIS A N 1
ATOM 1767 C CA . HIS A 1 213 ? -12.664 -0.999 9.485 1.00 96.62 213 HIS A CA 1
ATOM 1768 C C . HIS A 1 213 ? -12.120 -2.416 9.591 1.00 96.62 213 HIS A C 1
ATOM 1770 O O . HIS A 1 213 ? -12.907 -3.365 9.642 1.00 96.62 213 HIS A O 1
ATOM 1776 N N . PHE A 1 214 ? -10.800 -2.527 9.684 1.00 97.81 214 PHE A N 1
ATOM 1777 C CA . PHE A 1 214 ? -10.095 -3.775 9.921 1.00 97.81 214 PHE A CA 1
ATOM 1778 C C . PHE A 1 214 ? -9.455 -3.743 11.307 1.00 97.81 214 PHE A C 1
ATOM 1780 O O . PHE A 1 214 ? -8.752 -2.790 11.658 1.00 97.81 214 PHE A O 1
ATOM 1787 N N . ASP A 1 215 ? -9.663 -4.807 12.082 1.00 97.25 215 ASP A N 1
ATOM 1788 C CA . ASP A 1 215 ? -8.935 -4.989 13.341 1.00 97.25 215 ASP A CA 1
ATOM 1789 C C . ASP A 1 215 ? -7.438 -5.225 13.051 1.00 97.25 215 ASP A C 1
ATOM 1791 O O . ASP A 1 215 ? -6.585 -4.757 13.808 1.00 97.25 215 ASP A O 1
ATOM 1795 N N . HIS A 1 216 ? -7.133 -5.852 11.905 1.00 97.94 216 HIS A N 1
ATOM 1796 C CA . HIS A 1 216 ? -5.792 -6.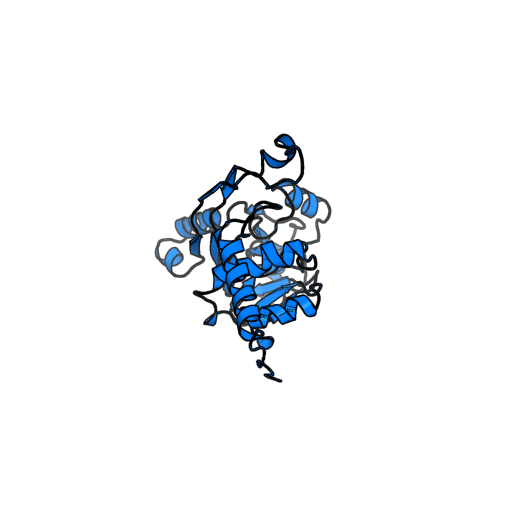160 11.407 1.00 97.94 216 HIS A CA 1
ATOM 1797 C C . HIS A 1 216 ? -5.688 -5.858 9.906 1.00 97.94 216 HIS A C 1
ATOM 1799 O O . HIS A 1 216 ? -6.459 -6.390 9.104 1.00 97.94 216 HIS A O 1
ATOM 1805 N N . LEU A 1 217 ? -4.739 -5.005 9.524 1.00 98.38 217 LEU A N 1
ATOM 1806 C CA . LEU A 1 217 ? -4.551 -4.554 8.149 1.00 98.38 217 LEU A CA 1
ATOM 1807 C C . LEU A 1 217 ? -3.067 -4.545 7.794 1.00 98.38 217 LEU A C 1
ATOM 1809 O O . LEU A 1 217 ? -2.291 -3.799 8.388 1.00 98.38 217 LEU A O 1
ATOM 1813 N N . TYR A 1 218 ? -2.687 -5.324 6.791 1.00 98.44 218 TYR A N 1
ATOM 1814 C CA . TYR A 1 218 ? -1.399 -5.189 6.139 1.00 98.44 218 TYR A CA 1
ATOM 1815 C C . TYR A 1 218 ? -1.451 -4.106 5.059 1.00 98.44 218 TYR A C 1
ATOM 1817 O O . TYR A 1 218 ? -2.330 -4.095 4.196 1.00 98.44 218 TYR A O 1
ATOM 1825 N N . ALA A 1 219 ? -0.471 -3.216 5.058 1.00 96.94 219 ALA A N 1
ATOM 1826 C CA . ALA A 1 219 ? -0.252 -2.232 4.006 1.00 96.94 219 ALA A CA 1
ATOM 1827 C C . ALA A 1 219 ? 1.207 -2.328 3.562 1.00 96.94 219 ALA A C 1
ATOM 1829 O O . ALA A 1 219 ? 2.082 -2.564 4.385 1.00 96.94 219 ALA A O 1
ATOM 1830 N N . ALA A 1 220 ? 1.475 -2.192 2.272 1.00 95.06 220 ALA A N 1
ATOM 1831 C CA . ALA A 1 220 ? 2.829 -2.236 1.744 1.00 95.06 220 ALA A CA 1
ATOM 1832 C C . ALA A 1 220 ? 3.154 -0.902 1.082 1.00 95.06 220 ALA A C 1
ATOM 1834 O O . ALA A 1 220 ? 2.267 -0.263 0.504 1.00 95.06 220 ALA A O 1
ATOM 1835 N N . SER A 1 221 ? 4.417 -0.490 1.165 1.00 92.50 221 SER A N 1
ATOM 1836 C CA . SER A 1 221 ? 4.894 0.675 0.428 1.00 92.50 221 SER A CA 1
ATOM 1837 C C . SER A 1 221 ? 4.724 0.462 -1.081 1.00 92.50 221 SER A C 1
ATOM 1839 O O . SER A 1 221 ? 4.637 -0.668 -1.580 1.00 92.50 221 SER A O 1
ATOM 1841 N N . LEU A 1 222 ? 4.661 1.560 -1.835 1.00 89.06 222 LEU A N 1
ATOM 1842 C CA . LEU A 1 222 ? 4.722 1.467 -3.290 1.00 89.06 222 LEU A CA 1
ATOM 1843 C C . LEU A 1 222 ? 6.106 0.949 -3.719 1.00 89.06 222 LEU A C 1
ATOM 1845 O O . LEU A 1 222 ? 7.098 1.272 -3.065 1.00 89.06 222 LEU A O 1
ATOM 1849 N N . PRO A 1 223 ? 6.207 0.156 -4.803 1.00 87.56 223 PRO A N 1
ATOM 1850 C CA . PRO A 1 223 ? 7.487 -0.397 -5.232 1.00 87.56 223 PRO A CA 1
ATOM 1851 C C . PRO A 1 223 ? 8.478 0.681 -5.678 1.00 87.56 223 PRO A C 1
ATOM 1853 O O . PRO A 1 223 ? 9.677 0.521 -5.496 1.00 87.56 223 PRO A O 1
ATOM 1856 N N . GLY A 1 224 ? 7.994 1.767 -6.277 1.00 84.31 224 GLY A N 1
ATOM 1857 C CA . GLY A 1 224 ? 8.818 2.867 -6.761 1.00 84.31 224 GLY A CA 1
ATOM 1858 C C . GLY A 1 224 ? 7.971 4.067 -7.168 1.00 84.31 224 GLY A C 1
ATOM 1859 O O . GLY A 1 224 ? 6.775 4.122 -6.881 1.00 84.31 224 GLY A O 1
ATOM 1860 N N . SER A 1 225 ? 8.602 5.025 -7.845 1.00 78.75 225 SER A N 1
ATOM 1861 C CA . SER A 1 225 ? 7.926 6.195 -8.419 1.00 78.75 225 SER A CA 1
ATOM 1862 C C . SER A 1 225 ? 7.675 6.014 -9.918 1.00 78.75 225 SER A C 1
ATOM 1864 O O . SER A 1 225 ? 8.210 5.099 -10.547 1.00 78.75 225 SER A O 1
ATOM 1866 N N . GLU A 1 226 ? 6.842 6.877 -10.505 1.00 75.62 226 GLU A N 1
ATOM 1867 C CA . GLU A 1 226 ? 6.511 6.829 -11.932 1.00 75.62 226 GLU A CA 1
ATOM 1868 C C . GLU A 1 226 ? 7.775 6.856 -12.806 1.00 75.62 226 GLU A C 1
ATOM 1870 O O . GLU A 1 226 ? 8.661 7.696 -12.654 1.00 75.62 226 GLU A O 1
ATOM 1875 N N . GLY A 1 227 ? 7.873 5.884 -13.711 1.00 77.31 227 GLY A N 1
ATOM 1876 C CA . GLY A 1 227 ? 9.036 5.672 -14.574 1.00 77.31 227 GLY A CA 1
ATOM 1877 C C . GLY A 1 227 ? 10.276 5.112 -13.865 1.00 77.31 227 GLY A C 1
ATOM 1878 O O . GLY A 1 227 ? 11.305 4.940 -14.512 1.00 77.31 227 GLY A O 1
ATOM 1879 N N . ARG A 1 228 ? 10.201 4.820 -12.561 1.00 84.94 228 ARG A N 1
ATOM 1880 C CA . ARG A 1 228 ? 11.337 4.441 -11.706 1.00 84.94 228 ARG A CA 1
ATOM 1881 C C . ARG A 1 228 ? 11.010 3.222 -10.847 1.00 84.94 228 ARG A C 1
ATOM 1883 O O . ARG A 1 228 ? 11.023 3.270 -9.616 1.00 84.94 228 ARG A O 1
ATOM 1890 N N . SER A 1 229 ? 10.725 2.104 -11.504 1.00 87.88 229 SER A N 1
ATOM 1891 C CA . SER A 1 229 ? 10.538 0.823 -10.820 1.00 87.88 229 SER A CA 1
ATOM 1892 C C . SER A 1 229 ? 11.888 0.259 -10.354 1.00 87.88 229 SER A C 1
ATOM 1894 O O . SER A 1 229 ? 12.875 0.351 -11.090 1.00 87.88 229 SER A O 1
ATOM 1896 N N . PRO A 1 230 ? 11.969 -0.341 -9.156 1.00 91.94 230 PRO A N 1
ATOM 1897 C CA . PRO A 1 230 ? 13.189 -0.987 -8.693 1.00 91.94 230 PRO A CA 1
ATOM 1898 C C . PRO A 1 230 ? 13.400 -2.328 -9.403 1.00 91.94 230 PRO A C 1
ATOM 1900 O O . PRO A 1 230 ? 12.450 -2.994 -9.829 1.00 91.94 230 PRO A O 1
ATOM 1903 N N . ASN A 1 231 ? 14.656 -2.775 -9.471 1.00 92.19 231 ASN A N 1
ATOM 1904 C CA . ASN A 1 231 ? 15.015 -4.010 -10.171 1.00 92.19 231 ASN A CA 1
ATOM 1905 C C . ASN A 1 231 ? 14.274 -5.238 -9.611 1.00 92.19 231 ASN A C 1
ATOM 1907 O O . ASN A 1 231 ? 13.801 -6.075 -10.376 1.00 92.19 231 ASN A O 1
ATOM 1911 N N . TRP A 1 232 ? 14.103 -5.326 -8.286 1.00 94.69 232 TRP A N 1
ATOM 1912 C CA . TRP A 1 232 ? 13.391 -6.446 -7.660 1.00 94.69 232 TRP A CA 1
ATOM 1913 C C . TRP A 1 232 ? 11.941 -6.561 -8.156 1.00 94.69 232 TRP A C 1
ATOM 1915 O O . TRP A 1 232 ? 11.464 -7.674 -8.381 1.00 94.69 232 TRP A O 1
ATOM 1925 N N . ALA A 1 233 ? 11.260 -5.431 -8.385 1.00 94.62 233 ALA A N 1
ATOM 1926 C CA . ALA A 1 233 ? 9.877 -5.401 -8.851 1.00 94.62 233 ALA A CA 1
ATOM 1927 C C . ALA A 1 233 ? 9.787 -5.914 -10.291 1.00 94.62 233 ALA A C 1
ATOM 1929 O O . ALA A 1 233 ? 8.994 -6.807 -10.590 1.00 94.62 233 ALA A O 1
ATOM 1930 N N . VAL A 1 234 ? 10.666 -5.415 -11.166 1.00 92.81 234 VAL A N 1
ATOM 1931 C CA . VAL A 1 234 ? 10.741 -5.839 -12.572 1.00 92.81 234 VAL A CA 1
ATOM 1932 C C . VAL A 1 234 ? 11.075 -7.328 -12.675 1.00 92.81 234 VAL A C 1
ATOM 1934 O O . VAL A 1 234 ? 10.414 -8.069 -13.407 1.00 92.81 234 VAL A O 1
ATOM 1937 N N . VAL A 1 235 ? 12.070 -7.791 -11.913 1.00 93.81 235 VAL A N 1
ATOM 1938 C CA . VAL A 1 235 ? 12.474 -9.202 -11.873 1.00 93.81 235 VAL A CA 1
ATOM 1939 C C . VAL A 1 235 ? 11.328 -10.085 -11.381 1.00 93.81 235 VAL A C 1
ATOM 1941 O O . VAL A 1 235 ? 11.053 -11.111 -12.004 1.00 93.81 235 VAL A O 1
ATOM 1944 N N . PHE A 1 236 ? 10.620 -9.686 -10.322 1.00 95.31 236 PHE A N 1
ATOM 1945 C CA . PHE A 1 236 ? 9.484 -10.436 -9.784 1.00 95.31 236 PHE A CA 1
ATOM 1946 C C . PHE A 1 236 ? 8.360 -10.607 -10.815 1.00 95.31 236 PHE A C 1
ATOM 1948 O O . PHE A 1 236 ? 7.926 -11.730 -11.087 1.00 95.31 236 PHE A O 1
ATOM 1955 N N . ILE A 1 237 ? 7.939 -9.512 -11.451 1.00 95.00 237 ILE A N 1
ATOM 1956 C CA . ILE A 1 237 ? 6.910 -9.533 -12.497 1.00 95.00 237 ILE A CA 1
ATOM 1957 C C . ILE A 1 237 ? 7.338 -10.405 -13.675 1.00 95.00 237 ILE A C 1
ATOM 1959 O O . ILE A 1 237 ? 6.585 -11.274 -14.124 1.00 95.00 237 ILE A O 1
ATOM 1963 N N . ARG A 1 238 ? 8.578 -10.227 -14.142 1.00 93.50 238 ARG A N 1
ATOM 1964 C CA . ARG A 1 238 ? 9.149 -11.024 -15.229 1.00 93.50 238 ARG A CA 1
ATOM 1965 C C . ARG A 1 238 ? 9.129 -12.514 -14.896 1.00 93.50 238 ARG A C 1
ATOM 1967 O O . ARG A 1 238 ? 8.759 -13.319 -15.747 1.00 93.50 238 ARG A O 1
ATOM 1974 N N . GLN A 1 239 ? 9.502 -12.895 -13.677 1.00 92.31 239 GLN A N 1
ATOM 1975 C CA . GLN A 1 239 ? 9.495 -14.293 -13.246 1.00 92.31 239 GLN A CA 1
ATOM 1976 C C . GLN A 1 239 ? 8.082 -14.890 -13.226 1.00 92.31 239 GLN A C 1
ATOM 1978 O O . GLN A 1 239 ? 7.914 -16.031 -13.662 1.00 92.31 239 GLN A O 1
ATOM 1983 N N . LYS A 1 240 ? 7.068 -14.139 -12.773 1.00 90.94 240 LYS A N 1
ATOM 1984 C CA . LYS A 1 240 ? 5.668 -14.599 -12.762 1.00 90.94 240 LYS A CA 1
ATOM 1985 C C . LYS A 1 240 ? 5.120 -14.785 -14.183 1.00 90.94 240 LYS A C 1
ATOM 1987 O O . LYS A 1 240 ? 4.555 -15.835 -14.478 1.00 90.94 240 LYS A O 1
ATOM 1992 N N . PHE A 1 241 ? 5.370 -13.844 -15.098 1.00 88.75 241 PHE A N 1
ATOM 1993 C CA . PHE A 1 241 ? 4.847 -13.933 -16.468 1.00 88.75 241 PHE A CA 1
ATOM 1994 C C . PHE A 1 241 ? 5.654 -14.839 -17.414 1.00 88.75 241 PHE A C 1
ATOM 1996 O O . PHE A 1 241 ? 5.063 -15.529 -18.240 1.00 88.75 241 PHE A O 1
ATOM 2003 N N . ILE A 1 242 ? 6.987 -14.909 -17.320 1.00 86.12 242 ILE A N 1
ATOM 2004 C CA . ILE A 1 242 ? 7.781 -15.765 -18.228 1.00 86.12 242 ILE A CA 1
ATOM 2005 C C . ILE A 1 242 ? 7.607 -17.253 -17.910 1.00 86.12 242 ILE A C 1
ATOM 2007 O O . ILE A 1 242 ? 7.581 -18.067 -18.838 1.00 86.12 242 ILE A O 1
ATOM 2011 N N . LYS A 1 243 ? 7.439 -17.633 -16.632 1.00 69.25 243 LYS A N 1
ATOM 2012 C CA . LYS A 1 243 ? 7.107 -19.025 -16.269 1.00 69.25 243 LYS A CA 1
ATOM 2013 C C . LYS A 1 243 ? 5.856 -19.512 -17.006 1.00 69.25 243 LYS A C 1
ATOM 2015 O O . LYS A 1 243 ? 5.818 -20.659 -17.439 1.00 69.25 243 LYS A O 1
ATOM 2020 N N . ARG A 1 244 ? 4.889 -18.618 -17.232 1.00 59.47 244 ARG A N 1
ATOM 2021 C CA . ARG A 1 244 ? 3.692 -18.899 -18.024 1.00 59.47 244 ARG A CA 1
ATOM 2022 C C . ARG A 1 244 ? 4.033 -19.204 -19.484 1.00 59.47 244 ARG A C 1
ATOM 2024 O O . ARG A 1 244 ? 3.608 -20.238 -19.980 1.00 59.47 244 ARG A O 1
ATOM 2031 N N . ILE A 1 245 ? 4.845 -18.376 -20.150 1.00 58.97 245 ILE A N 1
ATOM 2032 C CA . ILE A 1 245 ? 5.198 -18.565 -21.574 1.00 58.97 245 ILE A CA 1
ATOM 2033 C C . ILE A 1 245 ? 5.848 -19.934 -21.809 1.00 58.97 245 ILE A C 1
ATOM 2035 O O . ILE A 1 245 ? 5.455 -20.641 -22.732 1.00 58.97 245 ILE A O 1
ATOM 2039 N N . ARG A 1 246 ? 6.778 -20.351 -20.938 1.00 51.56 246 ARG A N 1
ATOM 2040 C CA . ARG A 1 246 ? 7.457 -21.652 -21.081 1.00 51.56 246 ARG A CA 1
ATOM 2041 C C . ARG A 1 246 ? 6.514 -22.852 -20.952 1.00 51.56 246 ARG A C 1
ATOM 2043 O O . ARG A 1 246 ? 6.773 -23.869 -21.585 1.00 51.56 246 ARG A O 1
ATOM 2050 N N . CYS A 1 247 ? 5.427 -22.726 -20.191 1.00 50.72 247 CYS A N 1
ATOM 2051 C CA . CYS A 1 247 ? 4.416 -23.776 -20.049 1.00 50.72 247 CYS A CA 1
ATOM 2052 C C . CYS A 1 247 ? 3.504 -23.898 -21.290 1.00 50.72 247 CYS A C 1
ATOM 2054 O O . CYS A 1 247 ? 2.952 -24.961 -21.543 1.00 50.72 247 CYS A O 1
ATOM 2056 N N . PHE A 1 248 ? 3.378 -22.839 -22.102 1.00 51.56 248 PHE A N 1
ATOM 2057 C CA . PHE A 1 248 ? 2.579 -22.855 -23.338 1.00 51.56 248 PHE A CA 1
ATOM 2058 C C . PHE A 1 248 ? 3.368 -23.290 -24.588 1.00 51.56 248 PHE A C 1
ATOM 2060 O O . PHE A 1 248 ? 2.765 -23.654 -25.592 1.00 51.56 248 PHE A O 1
ATOM 2067 N N . THR A 1 249 ? 4.704 -23.304 -24.551 1.00 47.56 249 THR A N 1
ATOM 2068 C CA . THR A 1 249 ? 5.569 -23.700 -25.685 1.00 47.56 249 THR A CA 1
ATOM 2069 C C . THR A 1 249 ? 5.886 -25.200 -25.757 1.00 47.56 249 THR A C 1
ATOM 2071 O O . THR A 1 249 ? 6.998 -25.583 -26.111 1.00 47.56 249 THR A O 1
ATOM 2074 N N . THR A 1 250 ? 4.924 -26.085 -25.489 1.00 46.94 250 THR A N 1
ATOM 2075 C CA . THR A 1 250 ? 5.024 -27.482 -25.954 1.00 46.94 250 THR A CA 1
ATOM 2076 C C . THR A 1 250 ? 4.476 -27.565 -27.378 1.00 46.94 250 THR A C 1
ATOM 2078 O O . THR A 1 250 ? 3.395 -28.096 -27.622 1.00 46.94 250 THR A O 1
ATOM 2081 N N . PHE A 1 251 ? 5.203 -27.000 -28.346 1.00 46.97 251 PHE A N 1
ATOM 2082 C CA . PHE A 1 251 ? 4.915 -27.273 -29.752 1.00 46.97 251 PHE A CA 1
ATOM 2083 C C . PHE A 1 251 ? 5.184 -28.758 -30.001 1.00 46.97 251 PHE A C 1
ATOM 2085 O O . PHE A 1 251 ? 6.333 -29.203 -29.976 1.00 46.97 251 PHE A O 1
ATOM 2092 N N . LYS A 1 252 ? 4.118 -29.537 -30.233 1.00 41.59 252 LYS A N 1
ATOM 2093 C CA . LYS A 1 252 ? 4.240 -30.845 -30.875 1.00 41.59 252 LYS A CA 1
ATOM 2094 C C . LYS A 1 252 ? 4.959 -30.616 -32.198 1.00 41.59 252 LYS A C 1
ATOM 2096 O O . LYS A 1 252 ? 4.426 -29.975 -33.100 1.00 41.59 252 LYS A O 1
ATOM 2101 N N . LYS A 1 253 ? 6.181 -31.127 -32.284 1.00 38.94 253 LYS A N 1
ATOM 2102 C CA . LYS A 1 253 ? 6.915 -31.288 -33.531 1.00 38.94 253 LYS A CA 1
ATOM 2103 C C . LYS A 1 253 ? 6.095 -32.269 -34.376 1.00 38.94 253 LYS A C 1
ATOM 2105 O O . LYS A 1 253 ? 6.169 -33.474 -34.159 1.00 38.94 253 LYS A O 1
ATOM 2110 N N . VAL A 1 254 ? 5.228 -31.758 -35.247 1.00 41.97 254 VAL A N 1
ATOM 2111 C CA . VAL A 1 254 ? 4.631 -32.568 -36.311 1.00 41.97 254 VAL A CA 1
ATOM 2112 C C . VAL A 1 254 ? 5.756 -32.780 -37.311 1.00 41.97 254 VAL A C 1
ATOM 2114 O O . VAL A 1 254 ? 6.138 -31.863 -38.032 1.00 41.97 254 VAL A O 1
ATOM 2117 N N . ILE A 1 255 ? 6.369 -33.956 -37.236 1.00 44.94 255 ILE A N 1
ATOM 2118 C CA . ILE A 1 255 ? 7.240 -34.467 -38.286 1.00 44.94 255 ILE A CA 1
ATOM 2119 C C . ILE A 1 255 ? 6.283 -34.934 -39.386 1.00 44.94 255 ILE A C 1
ATOM 2121 O O . ILE A 1 255 ? 5.494 -35.849 -39.148 1.00 44.94 255 ILE A O 1
ATOM 2125 N N . LEU A 1 256 ? 6.292 -34.226 -40.516 1.00 45.81 256 LEU A N 1
ATOM 2126 C CA . LEU A 1 256 ? 5.863 -34.764 -41.807 1.00 45.81 256 LEU A CA 1
ATOM 2127 C C . LEU A 1 256 ? 7.041 -35.524 -42.416 1.00 45.81 256 LEU A C 1
ATOM 2129 O O . LEU A 1 256 ? 8.181 -35.027 -42.252 1.00 45.81 256 LEU A O 1
#

Radius of gyration: 20.7 Å; chains: 1; bounding box: 47×56×68 Å

Secondary structure (DSSP, 8-state):
--HHHHHHHHHHHSS-SS-SEEES-HHHHHHHHHHHH-HHHHHHS-EEEEEE--EEEEPPPP--SSS--HHHHHHHHEEEE--EEEEEEEEEEEETTTTEEEETT-EEESTTS-SSSHHHHHHHHHH-GGGG--S-EEEEEEEEEE---TTTTSHHHIIIIIHHHGGGGGGGGGG-SEEEEETTS-HHHHGGGGGGT--GGGEEEEPTT-EEEEEEEEEE--S-BTTB--HHHHHHHHHHHHHHHHHH--------